Protein AF-A0A3D2RPB0-F1 (afdb_monomer)

Structure (mmCIF, N/CA/C/O backbone):
data_AF-A0A3D2RPB0-F1
#
_entry.id   AF-A0A3D2RPB0-F1
#
loop_
_atom_site.group_PDB
_atom_site.id
_atom_site.type_symbol
_atom_site.label_atom_id
_atom_site.label_alt_id
_atom_site.label_comp_id
_atom_site.label_asym_id
_atom_site.label_entity_id
_atom_site.label_seq_id
_atom_site.pdbx_PDB_ins_code
_atom_site.Cartn_x
_atom_site.Cartn_y
_atom_site.Cartn_z
_atom_site.occupancy
_atom_site.B_iso_or_equiv
_atom_site.auth_seq_id
_atom_site.auth_comp_id
_atom_site.auth_asym_id
_atom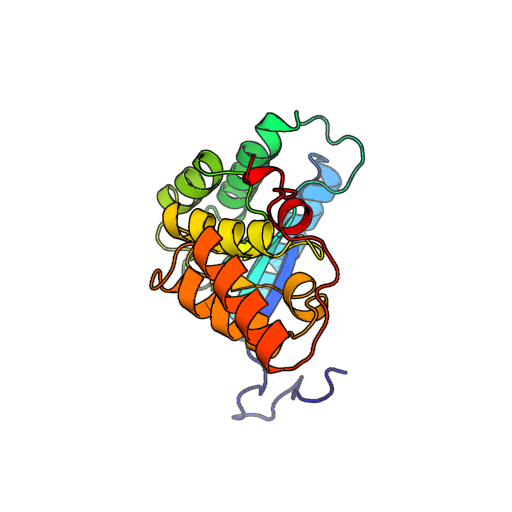_site.auth_atom_id
_atom_site.pdbx_PDB_model_num
ATOM 1 N N . GLU A 1 1 ? 9.122 -26.136 2.148 1.00 39.78 1 GLU A N 1
ATOM 2 C CA . GLU A 1 1 ? 7.985 -26.515 1.285 1.00 39.78 1 GLU A CA 1
ATOM 3 C C . GLU A 1 1 ? 6.768 -25.681 1.646 1.00 39.78 1 GLU A C 1
ATOM 5 O O . GLU A 1 1 ? 6.480 -25.523 2.831 1.00 39.78 1 GLU A O 1
ATOM 10 N N . ALA A 1 2 ? 6.083 -25.107 0.653 1.00 36.59 2 ALA A N 1
ATOM 11 C CA . ALA A 1 2 ? 4.749 -24.562 0.868 1.00 36.59 2 ALA A CA 1
ATOM 12 C C . ALA A 1 2 ? 3.824 -25.741 1.184 1.00 36.59 2 ALA A C 1
ATOM 14 O O . ALA A 1 2 ? 3.755 -26.699 0.423 1.00 36.59 2 ALA A O 1
ATOM 15 N N . ARG A 1 3 ? 3.147 -25.688 2.330 1.00 39.66 3 ARG A N 1
ATOM 16 C CA . ARG A 1 3 ? 2.399 -26.817 2.903 1.00 39.66 3 ARG A CA 1
ATOM 17 C C . ARG A 1 3 ? 1.242 -27.335 2.023 1.00 39.66 3 ARG A C 1
ATOM 19 O O . ARG A 1 3 ? 0.681 -28.368 2.359 1.00 39.66 3 ARG A O 1
ATOM 26 N N . TYR A 1 4 ? 0.889 -26.623 0.944 1.00 46.88 4 TYR A N 1
ATOM 27 C CA . TYR A 1 4 ? -0.291 -26.869 0.102 1.00 46.88 4 TYR A CA 1
ATOM 28 C C . TYR A 1 4 ? -0.088 -26.479 -1.378 1.00 46.88 4 TYR A C 1
ATOM 30 O O . TYR A 1 4 ? -0.971 -25.873 -1.974 1.00 46.88 4 TYR A O 1
ATOM 38 N N . GLY A 1 5 ? 1.070 -26.766 -1.979 1.00 52.31 5 GLY A N 1
ATOM 39 C CA . GLY A 1 5 ? 1.265 -26.498 -3.409 1.00 52.31 5 GLY A CA 1
ATOM 40 C C . GLY A 1 5 ? 2.170 -27.511 -4.093 1.00 52.31 5 GLY A C 1
ATOM 41 O O . GLY A 1 5 ? 3.233 -27.851 -3.571 1.00 52.31 5 GLY A O 1
ATOM 42 N N . THR A 1 6 ? 1.765 -27.969 -5.275 1.00 57.09 6 THR A N 1
ATOM 43 C CA . THR A 1 6 ? 2.608 -28.800 -6.136 1.00 57.09 6 THR A CA 1
ATOM 44 C C . THR A 1 6 ? 3.652 -27.917 -6.832 1.00 57.09 6 THR A C 1
ATOM 46 O O . THR A 1 6 ? 3.352 -27.246 -7.814 1.00 57.09 6 THR A O 1
ATOM 49 N N . LEU A 1 7 ? 4.886 -27.893 -6.307 1.00 54.50 7 LEU A N 1
ATOM 50 C CA . LEU A 1 7 ? 6.006 -27.124 -6.884 1.00 54.50 7 LEU A CA 1
ATOM 51 C C . LEU A 1 7 ? 6.380 -27.593 -8.301 1.00 54.50 7 LEU A C 1
ATOM 53 O O . LEU A 1 7 ? 6.809 -26.783 -9.113 1.00 54.50 7 LEU A O 1
ATOM 57 N N . ASN A 1 8 ? 6.204 -28.887 -8.583 1.00 65.12 8 ASN A N 1
ATOM 58 C CA . ASN A 1 8 ? 6.480 -29.512 -9.875 1.00 65.12 8 ASN A CA 1
ATOM 59 C C . ASN A 1 8 ? 5.260 -30.345 -10.296 1.00 65.12 8 ASN A C 1
ATOM 61 O O . ASN A 1 8 ? 5.175 -31.514 -9.907 1.00 65.12 8 ASN A O 1
ATOM 65 N N . PRO A 1 9 ? 4.279 -29.765 -11.006 1.00 65.38 9 PRO A N 1
ATOM 66 C CA . PRO A 1 9 ? 3.118 -30.522 -11.456 1.00 65.38 9 PRO A CA 1
ATOM 67 C C . PRO A 1 9 ? 3.529 -31.644 -12.420 1.00 65.38 9 PRO A C 1
ATOM 69 O O . PRO A 1 9 ? 4.523 -31.532 -13.143 1.00 65.38 9 PRO A O 1
ATOM 72 N N . ALA A 1 10 ? 2.768 -32.742 -12.433 1.00 75.50 10 ALA A N 1
ATOM 73 C CA . ALA A 1 10 ? 2.947 -33.790 -13.434 1.00 75.50 10 ALA A CA 1
ATOM 74 C C . ALA A 1 10 ? 2.672 -33.248 -14.851 1.00 75.50 10 ALA A C 1
ATOM 76 O O . ALA A 1 10 ? 2.018 -32.221 -15.030 1.00 75.50 10 ALA A O 1
ATOM 77 N N . SER A 1 11 ? 3.144 -33.952 -15.884 1.00 73.56 11 SER A N 1
ATOM 78 C CA . SER A 1 11 ? 2.845 -33.576 -17.271 1.00 73.56 11 SER A CA 1
ATOM 79 C C . SER A 1 11 ? 1.326 -33.514 -17.497 1.00 73.56 11 SER A C 1
ATOM 81 O O . SER A 1 11 ? 0.626 -34.496 -17.259 1.00 73.5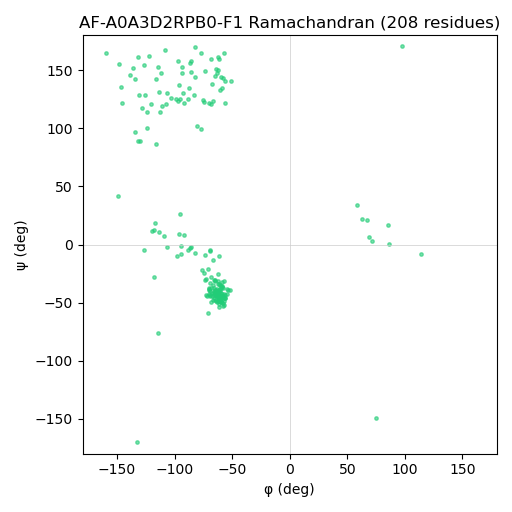6 11 SER A O 1
ATOM 83 N N . GLY A 1 12 ? 0.821 -32.351 -17.922 1.00 75.12 12 GLY A N 1
ATOM 84 C CA . GLY A 1 12 ? -0.611 -32.099 -18.128 1.00 75.12 12 GLY A CA 1
ATOM 85 C C . GLY A 1 12 ? -1.389 -31.638 -16.888 1.00 75.12 12 GLY A C 1
ATOM 86 O O . GLY A 1 12 ? -2.588 -31.401 -16.997 1.00 75.12 12 GLY A O 1
ATOM 87 N N . GLN A 1 13 ? -0.737 -31.489 -15.732 1.00 77.31 13 GLN A N 1
ATOM 88 C CA . GLN A 1 13 ? -1.337 -30.934 -14.518 1.00 77.31 13 GLN A CA 1
ATOM 89 C C . GLN A 1 13 ? -1.012 -29.435 -14.398 1.00 77.31 13 GLN A C 1
ATOM 91 O O . GLN A 1 13 ? 0.124 -29.019 -14.625 1.00 77.31 13 GLN A O 1
ATOM 96 N N . GLU A 1 14 ? -1.994 -28.618 -14.015 1.00 71.25 14 GLU A N 1
ATOM 97 C CA . GLU A 1 14 ? -1.754 -27.216 -13.654 1.00 71.25 14 GLU A CA 1
ATOM 98 C C . GLU A 1 14 ? -1.258 -27.105 -12.200 1.00 71.25 14 GLU A C 1
ATOM 100 O O . GLU A 1 14 ? -1.695 -27.879 -11.343 1.00 71.25 14 GLU A O 1
ATOM 105 N N . PRO A 1 15 ? -0.347 -26.168 -11.883 1.00 72.81 15 PRO A N 1
ATOM 106 C CA . PRO A 1 15 ? 0.104 -25.969 -10.511 1.00 72.81 15 PRO A CA 1
ATOM 107 C C . PRO A 1 15 ? -1.023 -25.406 -9.630 1.00 72.81 15 PRO A C 1
ATOM 109 O O . PRO A 1 15 ? -1.711 -24.464 -10.023 1.00 72.81 15 PRO A O 1
ATOM 112 N N . ASP A 1 16 ? -1.149 -25.919 -8.399 1.00 77.88 16 ASP A N 1
ATOM 113 C CA . ASP A 1 16 ? -2.160 -25.454 -7.425 1.00 77.88 16 ASP A CA 1
ATOM 114 C C . ASP A 1 16 ? -1.976 -23.975 -7.039 1.00 77.88 16 ASP A C 1
ATOM 116 O O . ASP A 1 16 ? -2.917 -23.291 -6.637 1.00 77.88 16 ASP A O 1
ATOM 120 N N . VAL A 1 17 ? -0.742 -23.476 -7.153 1.00 80.69 17 VAL A N 1
ATOM 121 C CA . VAL A 1 17 ? -0.385 -22.071 -6.958 1.00 80.69 17 VAL A CA 1
ATOM 122 C C . VAL A 1 17 ? 0.308 -21.583 -8.220 1.00 80.69 17 VAL A C 1
ATOM 124 O O . VAL A 1 17 ? 1.415 -22.015 -8.530 1.00 80.69 17 VAL A O 1
ATOM 127 N N . ASN A 1 18 ? -0.331 -20.652 -8.925 1.00 85.31 18 ASN A N 1
ATOM 128 C CA . ASN A 1 18 ? 0.175 -20.081 -10.176 1.00 85.31 18 ASN A CA 1
ATOM 129 C C . ASN A 1 18 ? 0.396 -18.559 -10.116 1.00 85.31 18 ASN A C 1
ATOM 131 O O . ASN A 1 18 ? 0.602 -17.933 -11.154 1.00 85.31 18 ASN A O 1
ATOM 135 N N . LEU A 1 19 ? 0.343 -17.975 -8.913 1.00 90.81 19 LEU A N 1
ATOM 136 C CA . LEU A 1 19 ? 0.565 -16.556 -8.649 1.00 90.81 19 LEU A CA 1
ATOM 137 C C . LEU A 1 19 ? 1.602 -16.387 -7.534 1.00 90.81 19 LEU A C 1
ATOM 139 O O . LEU A 1 19 ? 1.368 -16.794 -6.395 1.00 90.81 19 LEU A O 1
ATOM 143 N N . GLY A 1 20 ? 2.731 -15.759 -7.852 1.00 92.00 20 GLY A N 1
ATOM 144 C CA . GLY A 1 20 ? 3.782 -15.437 -6.891 1.00 92.00 20 GLY A CA 1
ATOM 145 C C . GLY A 1 20 ? 3.890 -13.956 -6.553 1.00 92.00 20 GLY A C 1
ATOM 146 O O . GLY A 1 20 ? 3.349 -13.086 -7.235 1.00 92.00 20 GLY A O 1
ATOM 147 N N . LEU A 1 21 ? 4.653 -13.680 -5.501 1.00 95.00 21 LEU A N 1
ATOM 148 C CA . LEU A 1 21 ? 5.094 -12.342 -5.133 1.00 95.00 21 LEU A CA 1
ATOM 149 C C . LEU A 1 21 ? 6.580 -12.201 -5.464 1.00 95.00 21 LEU A C 1
ATOM 151 O O . LEU A 1 21 ? 7.379 -13.029 -5.028 1.00 95.00 21 LEU A O 1
ATOM 155 N N . TYR A 1 22 ? 6.946 -11.131 -6.164 1.00 97.12 22 TYR A N 1
ATOM 156 C CA . TYR A 1 22 ? 8.329 -10.664 -6.232 1.00 97.12 22 TYR A CA 1
ATOM 157 C C . TYR A 1 22 ? 8.414 -9.312 -5.530 1.00 97.12 22 TYR A C 1
ATOM 159 O O . TYR A 1 22 ? 7.595 -8.437 -5.808 1.00 97.12 22 TYR A O 1
ATOM 167 N N . SER A 1 23 ? 9.385 -9.130 -4.638 1.00 97.25 23 SER A N 1
ATOM 168 C CA . SER A 1 23 ? 9.558 -7.878 -3.897 1.00 97.25 23 SER A CA 1
ATOM 169 C C . SER A 1 23 ? 10.885 -7.214 -4.250 1.00 97.25 23 SER A C 1
ATOM 171 O O . SER A 1 23 ? 11.900 -7.890 -4.414 1.00 97.25 23 SER A O 1
ATOM 173 N N . VAL A 1 24 ? 10.881 -5.887 -4.337 1.00 97.81 24 VAL A N 1
ATOM 174 C CA . VAL A 1 24 ? 12.071 -5.063 -4.567 1.00 97.81 24 VAL A CA 1
ATOM 175 C C . VAL A 1 24 ? 12.035 -3.821 -3.680 1.00 97.81 24 VAL A C 1
ATOM 177 O O . VAL A 1 24 ? 10.972 -3.261 -3.405 1.00 97.81 24 VAL A O 1
ATOM 180 N N . THR A 1 25 ? 13.211 -3.389 -3.242 1.00 97.69 25 THR A N 1
ATOM 181 C CA . THR A 1 25 ? 13.419 -2.122 -2.543 1.00 97.69 25 THR A CA 1
ATOM 182 C C . THR A 1 25 ? 14.488 -1.357 -3.299 1.00 97.69 25 THR A C 1
ATOM 184 O O . THR A 1 25 ? 15.545 -1.921 -3.565 1.00 97.69 25 THR A O 1
ATOM 187 N N . PHE A 1 26 ? 14.209 -0.099 -3.630 1.00 97.69 26 PHE A N 1
ATOM 188 C CA . PHE A 1 26 ? 15.198 0.808 -4.204 1.00 97.69 26 PHE A CA 1
ATOM 189 C C . PHE A 1 26 ? 15.748 1.693 -3.095 1.00 97.69 26 PHE A C 1
ATOM 191 O O . PHE A 1 26 ? 14.967 2.331 -2.389 1.00 97.69 26 PHE A O 1
ATOM 198 N N . ASN A 1 27 ? 17.067 1.712 -2.932 1.00 97.75 27 ASN A N 1
ATOM 199 C CA . ASN A 1 27 ? 17.741 2.475 -1.879 1.00 97.75 27 ASN A CA 1
ATOM 200 C C . ASN A 1 27 ? 18.598 3.621 -2.431 1.00 97.75 27 ASN A C 1
ATOM 202 O O . ASN A 1 27 ? 19.342 4.224 -1.661 1.00 97.75 27 ASN A O 1
ATOM 206 N N . ASN A 1 28 ? 18.475 3.933 -3.729 1.00 97.56 28 ASN A N 1
ATOM 207 C CA . ASN A 1 28 ? 19.302 4.924 -4.423 1.00 97.56 28 ASN A CA 1
ATOM 208 C C . ASN A 1 28 ? 20.799 4.571 -4.335 1.00 97.56 28 ASN A C 1
ATOM 210 O O . ASN A 1 28 ? 21.674 5.431 -4.250 1.00 97.56 28 ASN A O 1
ATOM 214 N N . ASP A 1 29 ? 21.070 3.267 -4.348 1.00 97.50 29 ASP A N 1
ATOM 215 C CA . ASP A 1 29 ? 22.398 2.672 -4.379 1.00 97.50 29 ASP A CA 1
ATOM 216 C C . ASP A 1 29 ? 22.545 1.991 -5.736 1.00 97.50 29 ASP A C 1
ATOM 218 O O . ASP A 1 29 ? 21.821 1.044 -6.043 1.00 97.50 29 ASP A O 1
ATOM 222 N N . LEU A 1 30 ? 23.452 2.505 -6.569 1.00 96.56 30 LEU A N 1
ATOM 223 C CA . LEU A 1 30 ? 23.569 2.074 -7.960 1.00 96.56 30 LEU A CA 1
ATOM 224 C C . LEU A 1 30 ? 23.785 0.562 -8.082 1.00 96.56 30 LEU A C 1
ATOM 226 O O . LEU A 1 30 ? 23.129 -0.081 -8.902 1.00 96.56 30 LEU A O 1
ATOM 230 N N . ASP A 1 31 ? 24.687 -0.002 -7.283 1.00 97.75 31 ASP A N 1
ATOM 231 C CA . ASP A 1 31 ? 25.079 -1.403 -7.406 1.00 97.75 31 ASP A CA 1
ATOM 232 C C . ASP A 1 31 ? 23.962 -2.329 -6.904 1.00 97.75 31 ASP A C 1
ATOM 234 O O . ASP A 1 31 ? 23.621 -3.319 -7.564 1.00 97.75 31 ASP A O 1
ATOM 238 N N . ALA A 1 32 ? 23.342 -1.997 -5.768 1.00 96.88 32 ALA A N 1
ATOM 239 C CA . ALA A 1 32 ? 22.252 -2.777 -5.190 1.00 96.88 32 ALA A CA 1
ATOM 240 C C . ALA A 1 32 ? 20.959 -2.688 -6.018 1.00 96.88 32 ALA A C 1
ATOM 242 O O . ALA A 1 32 ? 20.292 -3.706 -6.256 1.00 96.88 32 ALA A O 1
ATOM 243 N N . ASP A 1 33 ? 20.612 -1.493 -6.495 1.00 97.56 33 ASP A N 1
ATOM 244 C CA . ASP A 1 33 ? 19.415 -1.264 -7.301 1.00 97.56 33 ASP A CA 1
ATOM 245 C C . ASP A 1 33 ? 19.579 -1.915 -8.686 1.00 97.56 33 ASP A C 1
ATOM 247 O O . ASP A 1 33 ? 18.666 -2.593 -9.172 1.00 97.56 33 ASP A O 1
ATOM 251 N N . TRP A 1 34 ? 20.771 -1.827 -9.293 1.00 97.38 34 TRP A N 1
ATOM 252 C CA . TRP A 1 34 ? 21.080 -2.533 -10.539 1.00 97.38 34 TRP A CA 1
ATOM 253 C C . TRP A 1 34 ? 21.005 -4.053 -10.374 1.00 97.38 34 TRP A C 1
ATOM 255 O O . TRP A 1 34 ? 20.394 -4.738 -11.203 1.00 97.38 34 TRP A O 1
ATOM 265 N N . LEU A 1 35 ? 21.567 -4.596 -9.289 1.00 97.56 35 LEU A N 1
ATOM 266 C CA . LEU A 1 35 ? 21.478 -6.024 -8.990 1.00 97.56 35 LEU A CA 1
ATOM 267 C C . LEU A 1 35 ? 20.016 -6.467 -8.845 1.00 97.56 35 LEU A C 1
ATOM 269 O O . LEU A 1 35 ? 19.632 -7.510 -9.381 1.00 97.56 35 LEU A O 1
ATOM 273 N N . SER A 1 36 ? 19.185 -5.667 -8.178 1.00 96.56 36 SER A N 1
ATOM 274 C CA . SER A 1 36 ? 17.754 -5.939 -8.018 1.00 96.56 36 SER A CA 1
ATOM 275 C C . SER A 1 36 ? 17.025 -5.997 -9.363 1.00 96.56 36 SER A C 1
ATOM 277 O O . SER A 1 36 ? 16.261 -6.936 -9.611 1.00 96.56 36 SER A O 1
ATOM 279 N N . LEU A 1 37 ? 17.316 -5.060 -10.273 1.00 96.56 37 LEU A N 1
ATOM 280 C CA . LEU A 1 37 ? 16.775 -5.054 -11.636 1.00 96.56 37 LEU A CA 1
ATOM 281 C C . LEU A 1 37 ? 17.246 -6.267 -12.452 1.00 96.56 37 LEU A C 1
ATOM 283 O O . LEU A 1 37 ? 16.448 -6.886 -13.163 1.00 96.56 37 LEU A O 1
ATOM 287 N N . ALA A 1 38 ? 18.521 -6.648 -12.329 1.00 96.94 38 ALA A N 1
ATOM 288 C CA . ALA A 1 38 ? 19.065 -7.828 -12.995 1.00 96.94 38 ALA A CA 1
ATOM 289 C C . ALA A 1 38 ? 18.368 -9.115 -12.518 1.00 96.94 38 ALA A C 1
ATOM 291 O O . ALA A 1 38 ? 17.971 -9.943 -13.341 1.00 96.94 38 ALA A O 1
ATOM 292 N N . ARG A 1 39 ? 18.141 -9.258 -11.205 1.00 97.38 39 ARG A N 1
ATOM 293 C CA . ARG A 1 39 ? 17.404 -10.397 -10.630 1.00 97.38 39 ARG A CA 1
ATOM 294 C C . ARG A 1 39 ? 15.939 -10.411 -11.049 1.00 97.38 39 ARG A C 1
ATOM 296 O O . ARG A 1 39 ? 15.433 -11.467 -11.426 1.00 97.38 39 ARG A O 1
ATOM 303 N N . PHE A 1 40 ? 15.290 -9.249 -11.087 1.00 96.69 40 PHE A N 1
ATOM 304 C CA . PHE A 1 40 ? 13.911 -9.139 -11.553 1.00 96.69 40 PHE A CA 1
ATOM 305 C C . PHE A 1 40 ? 13.773 -9.526 -13.032 1.00 96.69 40 PHE A C 1
ATOM 307 O O . PHE A 1 40 ? 12.818 -10.205 -13.414 1.00 96.69 40 PHE A O 1
ATOM 314 N N . LYS A 1 41 ? 14.749 -9.160 -13.876 1.00 95.50 41 LYS A N 1
ATOM 315 C CA . LYS A 1 41 ? 14.806 -9.607 -15.274 1.00 95.50 41 LYS A CA 1
ATOM 316 C C . LYS A 1 41 ? 14.893 -11.130 -15.376 1.00 95.50 41 LYS A C 1
ATOM 318 O O . LYS A 1 41 ? 14.123 -11.701 -16.144 1.00 95.50 41 LYS A O 1
ATOM 323 N N . THR A 1 42 ? 15.793 -11.772 -14.628 1.00 95.56 42 THR A N 1
ATOM 324 C CA . THR A 1 42 ? 15.916 -13.240 -14.614 1.00 95.56 42 THR A CA 1
ATOM 325 C C . THR A 1 42 ? 14.602 -13.896 -14.200 1.00 95.56 42 THR A C 1
ATOM 327 O O . THR A 1 42 ? 14.075 -14.718 -14.946 1.00 95.56 42 THR A O 1
ATOM 330 N N . PHE A 1 43 ? 14.012 -13.446 -13.089 1.00 95.00 43 PHE A N 1
ATOM 331 C CA . PHE A 1 43 ? 12.731 -13.954 -12.601 1.00 95.00 43 PHE A CA 1
ATOM 332 C C . PHE A 1 43 ? 11.616 -13.841 -13.649 1.00 95.00 43 PHE A C 1
ATOM 334 O O . PHE A 1 43 ? 10.900 -14.803 -13.895 1.00 95.00 43 PHE A O 1
ATOM 341 N N . ARG A 1 44 ? 11.480 -12.690 -14.316 1.00 94.06 44 ARG A N 1
ATOM 342 C CA . ARG A 1 44 ? 10.456 -12.480 -15.356 1.00 94.06 44 ARG A CA 1
ATOM 343 C C . ARG A 1 44 ? 10.580 -13.439 -16.531 1.00 94.06 44 ARG A C 1
ATOM 345 O O . ARG A 1 44 ? 9.563 -13.856 -17.079 1.00 94.06 44 ARG A O 1
ATOM 352 N N . VAL A 1 45 ? 11.809 -13.748 -16.944 1.00 91.88 45 VAL A N 1
ATOM 353 C CA . VAL A 1 45 ? 12.059 -14.696 -18.037 1.00 91.88 45 VAL A CA 1
ATOM 354 C C . VAL A 1 45 ? 11.633 -16.100 -17.614 1.00 91.88 45 VAL A C 1
ATOM 356 O O . VAL A 1 45 ? 10.886 -16.741 -18.348 1.00 91.88 45 VAL A O 1
ATOM 359 N N . GLU A 1 46 ? 12.032 -16.540 -16.420 1.00 90.69 46 GLU A N 1
ATOM 360 C CA . GLU A 1 46 ? 11.656 -17.849 -15.869 1.00 90.69 46 GLU A CA 1
ATOM 361 C C . GLU A 1 46 ? 10.140 -17.968 -15.654 1.00 90.69 46 GLU A C 1
ATOM 363 O O . GLU A 1 46 ? 9.528 -18.965 -16.042 1.00 90.69 46 GLU A O 1
ATOM 368 N N . ALA A 1 47 ? 9.516 -16.923 -15.105 1.00 89.81 47 ALA A N 1
ATOM 369 C CA . ALA A 1 47 ? 8.076 -16.850 -14.895 1.00 89.81 47 ALA A CA 1
ATOM 370 C C . ALA A 1 47 ? 7.317 -16.943 -16.227 1.00 89.81 47 ALA A C 1
ATOM 372 O O . ALA A 1 47 ? 6.396 -17.748 -16.358 1.00 89.81 47 ALA A O 1
ATOM 373 N N . GLY A 1 48 ? 7.756 -16.198 -17.247 1.00 87.00 48 GLY A N 1
ATOM 374 C CA . GLY A 1 48 ? 7.168 -16.248 -18.586 1.00 87.00 48 GLY A CA 1
ATOM 375 C C . GLY A 1 48 ? 7.314 -17.614 -19.262 1.00 87.00 48 GLY A C 1
ATOM 376 O O . GLY A 1 48 ? 6.352 -18.110 -19.841 1.00 87.00 48 GLY A O 1
ATOM 377 N N . GLN A 1 49 ? 8.484 -18.250 -19.154 1.00 86.56 49 GLN A N 1
ATOM 378 C CA . GLN A 1 49 ? 8.727 -19.598 -19.691 1.00 86.56 49 GLN A CA 1
ATOM 379 C C . GLN A 1 49 ? 7.888 -20.673 -18.992 1.00 86.56 49 GLN A C 1
ATOM 381 O O . GLN A 1 49 ? 7.521 -21.665 -19.616 1.00 86.56 49 GLN A O 1
ATOM 386 N N . SER A 1 50 ? 7.575 -20.460 -17.714 1.00 84.25 50 SER A N 1
ATOM 387 C CA . SER A 1 50 ? 6.827 -21.407 -16.882 1.00 84.25 50 SER A CA 1
ATOM 388 C C . SER A 1 50 ? 5.319 -21.132 -16.847 1.00 84.25 50 SER A C 1
ATOM 390 O O . SER A 1 50 ? 4.590 -21.848 -16.166 1.00 84.25 50 SER A O 1
ATOM 392 N N . GLY A 1 51 ? 4.837 -20.078 -17.519 1.00 84.31 51 GLY A N 1
ATOM 393 C CA . GLY A 1 51 ? 3.441 -19.633 -17.417 1.00 84.31 51 GLY A CA 1
ATOM 394 C C . GLY A 1 51 ? 3.040 -19.169 -16.008 1.00 84.31 51 GLY A C 1
ATOM 395 O O . GLY A 1 51 ? 1.860 -19.180 -15.664 1.00 84.31 51 GLY A O 1
ATOM 396 N N . PHE A 1 52 ? 4.011 -18.785 -15.177 1.00 87.88 52 PHE A N 1
ATOM 397 C CA . PHE A 1 52 ? 3.800 -18.401 -13.785 1.00 87.88 52 PHE A CA 1
ATOM 398 C C . PHE A 1 52 ? 3.489 -16.905 -13.682 1.00 87.88 52 PHE A C 1
ATOM 400 O O . PHE A 1 52 ? 4.253 -16.059 -14.153 1.00 87.88 52 PHE A O 1
ATOM 407 N N . ARG A 1 53 ? 2.363 -16.562 -13.054 1.00 92.56 53 ARG A N 1
ATOM 408 C CA . ARG A 1 53 ? 1.931 -15.171 -12.878 1.00 92.56 53 ARG A CA 1
ATOM 409 C C . ARG A 1 53 ? 2.561 -14.593 -11.624 1.00 92.56 53 ARG A C 1
ATOM 411 O O . ARG A 1 53 ? 2.908 -15.312 -10.686 1.00 92.56 53 ARG A O 1
ATOM 418 N N . TYR A 1 54 ? 2.679 -13.274 -11.569 1.00 95.56 54 TYR A N 1
ATOM 419 C CA . TYR A 1 54 ? 3.222 -12.614 -10.391 1.00 95.56 54 TYR A CA 1
ATOM 420 C C . TYR A 1 54 ? 2.609 -11.241 -10.163 1.00 95.56 54 TYR A C 1
ATOM 422 O O . TYR A 1 54 ? 2.160 -10.581 -11.096 1.00 95.56 54 TYR A O 1
ATOM 430 N N . PHE A 1 55 ? 2.638 -10.789 -8.917 1.00 97.56 55 PHE A N 1
ATOM 431 C CA . PHE A 1 55 ? 2.466 -9.385 -8.567 1.00 97.56 55 PHE A CA 1
ATOM 432 C C . PHE A 1 55 ? 3.766 -8.848 -7.971 1.00 97.56 55 PHE A C 1
ATOM 434 O O . PHE A 1 55 ? 4.583 -9.601 -7.434 1.00 97.56 55 PHE A O 1
ATOM 441 N N . LEU A 1 56 ? 3.978 -7.543 -8.119 1.00 97.88 56 LEU A N 1
ATOM 442 C CA . LEU A 1 56 ? 5.239 -6.898 -7.772 1.00 97.88 56 LEU A CA 1
ATOM 443 C C . LEU A 1 56 ? 5.048 -5.995 -6.559 1.00 97.88 56 LEU A C 1
ATOM 445 O O . LEU A 1 56 ? 4.267 -5.045 -6.605 1.00 97.88 56 LEU A O 1
ATOM 449 N N . GLU A 1 57 ? 5.763 -6.287 -5.480 1.00 98.31 57 GLU A N 1
ATOM 450 C CA . GLU A 1 57 ? 5.817 -5.429 -4.302 1.00 98.31 57 GLU A CA 1
ATOM 451 C C . GLU A 1 57 ? 7.029 -4.509 -4.373 1.00 98.31 57 GLU A C 1
ATOM 453 O O . GLU A 1 57 ? 8.159 -4.969 -4.520 1.00 98.31 57 GLU A O 1
ATOM 458 N N . VAL A 1 58 ? 6.787 -3.206 -4.259 1.00 98.12 58 VAL A N 1
ATOM 459 C CA . VAL A 1 58 ? 7.846 -2.195 -4.270 1.00 98.12 58 VAL A CA 1
ATOM 460 C C . VAL A 1 58 ? 7.789 -1.424 -2.965 1.00 98.12 58 VAL A C 1
ATOM 462 O O . VAL A 1 58 ? 6.762 -0.832 -2.621 1.00 98.12 58 VAL A O 1
ATOM 465 N N . PHE A 1 59 ? 8.890 -1.463 -2.224 1.00 97.50 59 PHE A N 1
ATOM 466 C CA . PHE A 1 59 ? 9.024 -0.763 -0.956 1.00 97.50 59 PHE A CA 1
ATOM 467 C C . PHE A 1 59 ? 9.666 0.609 -1.138 1.00 97.50 59 PHE A C 1
ATOM 469 O O . PHE A 1 59 ? 10.492 0.814 -2.027 1.00 97.50 59 PHE A O 1
ATOM 476 N N . ASN A 1 60 ? 9.327 1.518 -0.224 1.00 97.00 60 ASN A N 1
ATOM 477 C CA . ASN A 1 60 ? 10.138 2.704 0.035 1.00 97.00 60 ASN A CA 1
ATOM 478 C C . ASN A 1 60 ? 11.539 2.284 0.524 1.00 97.00 60 ASN A C 1
ATOM 480 O O . ASN A 1 60 ? 11.677 1.166 1.041 1.00 97.00 60 ASN A O 1
ATOM 484 N N . PRO A 1 61 ? 12.548 3.171 0.425 1.00 97.44 61 PRO A N 1
ATOM 485 C CA . PRO A 1 61 ? 13.879 2.897 0.949 1.00 97.44 61 PRO A CA 1
ATOM 486 C C . PRO A 1 61 ? 13.835 2.431 2.407 1.00 97.44 61 PRO A C 1
ATOM 488 O O . PRO A 1 61 ? 13.030 2.913 3.207 1.00 97.44 61 PRO A O 1
ATOM 491 N N . ASN A 1 62 ? 14.686 1.464 2.745 1.00 94.94 62 ASN A N 1
ATOM 492 C CA . ASN A 1 62 ? 14.733 0.840 4.072 1.00 94.94 62 ASN A CA 1
ATOM 493 C C . ASN A 1 62 ? 16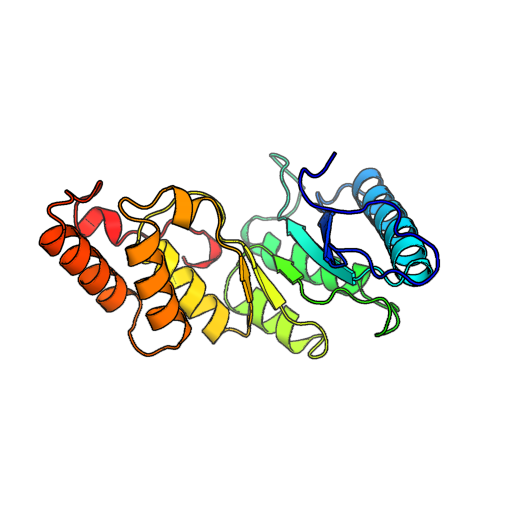.067 1.054 4.803 1.00 94.94 62 ASN A C 1
ATOM 495 O O . ASN A 1 62 ? 16.331 0.406 5.817 1.00 94.94 62 ASN A O 1
ATOM 499 N N . VAL A 1 63 ? 16.889 1.962 4.285 1.00 95.88 63 VAL A N 1
ATOM 500 C CA . VAL A 1 63 ? 18.119 2.453 4.910 1.00 95.88 63 VAL A CA 1
ATOM 501 C C . VAL A 1 63 ? 17.853 3.773 5.634 1.00 95.88 63 VAL A C 1
ATOM 503 O O . VAL A 1 63 ? 16.886 4.467 5.330 1.00 95.88 63 VAL A O 1
ATOM 506 N N . SER A 1 64 ? 18.700 4.119 6.607 1.00 90.38 64 SER A N 1
ATOM 507 C CA . SER A 1 64 ? 18.541 5.345 7.404 1.00 90.38 64 SER A CA 1
ATOM 508 C C . SER A 1 64 ? 18.682 6.625 6.582 1.00 90.38 64 SER A C 1
ATOM 510 O O . SER A 1 64 ? 18.059 7.626 6.908 1.00 90.38 64 SER A O 1
ATOM 512 N N . ASP A 1 65 ? 19.512 6.584 5.542 1.00 94.06 65 ASP A N 1
ATOM 513 C CA . ASP A 1 65 ? 19.702 7.669 4.590 1.00 94.06 65 ASP A CA 1
ATOM 514 C C . ASP A 1 65 ? 19.974 7.058 3.210 1.00 94.06 65 ASP A C 1
ATOM 516 O O . ASP A 1 65 ? 20.896 6.258 3.052 1.00 94.06 65 ASP A O 1
ATOM 520 N N . CYS A 1 66 ? 19.133 7.398 2.236 1.00 95.88 66 CYS A N 1
ATOM 521 C CA . CYS A 1 66 ? 19.284 7.019 0.828 1.00 95.88 66 CYS A CA 1
ATOM 522 C C . CYS A 1 66 ? 19.653 8.227 -0.052 1.00 95.88 66 CYS A C 1
ATOM 524 O O . CYS A 1 66 ? 19.629 8.147 -1.278 1.00 95.88 66 CYS A O 1
ATOM 526 N N . GLY A 1 67 ? 19.936 9.387 0.545 1.00 96.81 67 GLY A N 1
ATOM 527 C CA . GLY A 1 67 ? 20.202 10.630 -0.176 1.00 96.81 67 GLY A CA 1
ATOM 528 C C . GLY A 1 67 ? 18.985 11.222 -0.896 1.00 96.81 67 GLY A C 1
ATOM 529 O O . GLY A 1 67 ? 19.136 12.199 -1.628 1.00 96.81 67 GLY A O 1
ATOM 530 N N . VAL A 1 68 ? 17.785 10.659 -0.704 1.00 97.00 68 VAL A N 1
ATOM 531 C CA . VAL A 1 68 ? 16.522 11.175 -1.249 1.00 97.00 68 VAL A CA 1
ATOM 532 C C . VAL A 1 68 ? 15.748 11.883 -0.132 1.00 97.00 68 VAL A C 1
ATOM 534 O O . VAL A 1 68 ? 15.491 11.263 0.903 1.00 97.00 68 VAL A O 1
ATOM 537 N N . PRO A 1 69 ? 15.341 13.155 -0.311 1.00 95.81 69 PRO A N 1
ATOM 538 C CA . PR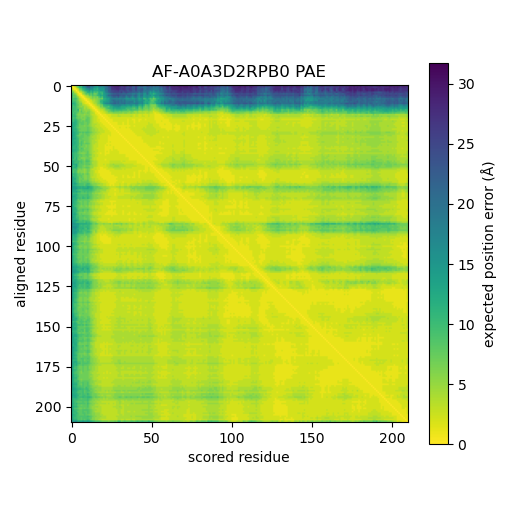O A 1 69 ? 14.504 13.854 0.661 1.00 95.81 69 PRO A CA 1
ATOM 539 C C . PRO A 1 69 ? 13.201 13.099 0.955 1.00 95.81 69 PRO A C 1
ATOM 541 O O . PRO A 1 69 ? 12.560 12.591 0.036 1.00 95.81 69 PRO A O 1
ATOM 544 N N . GLU A 1 70 ? 12.760 13.071 2.217 1.00 92.06 70 GLU A N 1
ATOM 545 C CA . GLU A 1 70 ? 11.560 12.321 2.634 1.00 92.06 70 GLU A CA 1
ATOM 546 C C . GLU A 1 70 ? 10.306 12.690 1.823 1.00 92.06 70 GLU A C 1
ATOM 548 O O . GLU A 1 70 ? 9.519 11.821 1.443 1.00 92.06 70 GLU A O 1
ATOM 553 N N . ASN A 1 71 ? 10.145 13.973 1.489 1.00 93.12 71 ASN A N 1
ATOM 554 C CA . ASN A 1 71 ? 9.029 14.477 0.687 1.00 93.12 71 ASN A CA 1
ATOM 555 C C . ASN A 1 71 ? 9.119 14.125 -0.811 1.00 93.12 71 ASN A C 1
ATOM 557 O O . ASN A 1 71 ? 8.151 14.346 -1.531 1.00 93.12 71 ASN A O 1
ATOM 561 N N . GLN A 1 72 ? 10.244 13.577 -1.278 1.00 96.19 72 GLN A N 1
ATOM 562 C CA . GLN A 1 72 ? 10.465 13.135 -2.662 1.00 96.19 72 GLN A CA 1
ATOM 563 C C . GLN A 1 72 ? 10.467 11.606 -2.806 1.00 96.19 72 GLN A C 1
ATOM 565 O O . GLN A 1 72 ? 10.550 11.091 -3.919 1.00 96.19 72 GLN A O 1
ATOM 570 N N . ILE A 1 73 ? 10.319 10.850 -1.710 1.00 96.81 73 ILE A N 1
ATOM 571 C CA . ILE A 1 73 ? 10.305 9.377 -1.744 1.00 96.81 73 ILE A CA 1
ATOM 572 C C . ILE A 1 73 ? 9.196 8.842 -2.659 1.00 96.81 73 ILE A C 1
ATOM 574 O O . ILE A 1 73 ? 9.406 7.869 -3.380 1.00 96.81 73 ILE A O 1
ATOM 578 N N . GLY A 1 74 ? 8.027 9.491 -2.671 1.00 96.62 74 GLY A N 1
ATOM 579 C CA . GLY A 1 74 ? 6.938 9.140 -3.583 1.00 96.62 74 GLY A CA 1
ATOM 580 C C . GLY A 1 74 ? 7.365 9.209 -5.049 1.00 96.62 74 GLY A C 1
ATOM 581 O O . GLY A 1 74 ? 7.216 8.223 -5.768 1.00 96.62 74 GLY A O 1
ATOM 582 N N . GLU A 1 75 ? 7.945 10.337 -5.459 1.00 97.25 75 GLU A N 1
ATOM 583 C CA . GLU A 1 75 ? 8.440 10.585 -6.821 1.00 97.25 75 GLU A CA 1
ATOM 584 C C . GLU A 1 75 ? 9.567 9.616 -7.199 1.00 97.25 75 GLU A C 1
ATOM 586 O O . GLU A 1 75 ? 9.528 8.991 -8.259 1.00 97.25 75 GLU A O 1
ATOM 591 N N . PHE A 1 76 ? 10.524 9.413 -6.293 1.00 97.88 76 PHE A N 1
ATOM 592 C CA . PHE A 1 76 ? 11.622 8.469 -6.478 1.00 97.88 76 PHE A CA 1
ATOM 593 C C . PHE A 1 76 ? 11.123 7.039 -6.731 1.00 97.88 76 PHE A C 1
ATOM 595 O O . PHE A 1 76 ? 11.599 6.355 -7.640 1.00 97.88 76 PHE A O 1
ATOM 602 N N . ILE A 1 77 ? 10.144 6.566 -5.954 1.00 97.62 77 ILE A N 1
ATOM 603 C CA . ILE A 1 77 ? 9.615 5.208 -6.109 1.00 97.62 77 ILE A CA 1
ATOM 604 C C . ILE A 1 77 ? 8.827 5.053 -7.410 1.00 97.62 77 ILE A C 1
ATOM 606 O O . ILE A 1 77 ? 9.034 4.063 -8.115 1.00 97.62 77 ILE A O 1
ATOM 610 N N . ILE A 1 78 ? 7.963 6.005 -7.774 1.00 96.88 78 ILE A N 1
ATOM 611 C CA . ILE A 1 78 ? 7.188 5.890 -9.022 1.00 96.88 78 ILE A CA 1
ATOM 612 C C . ILE A 1 78 ? 8.087 5.957 -10.262 1.00 96.88 78 ILE A C 1
ATOM 614 O O . ILE A 1 78 ? 7.842 5.233 -11.224 1.00 96.88 78 ILE A O 1
ATOM 618 N N . ASP A 1 79 ? 9.163 6.743 -10.220 1.00 96.88 79 ASP A N 1
ATOM 619 C CA . ASP A 1 79 ? 10.152 6.843 -11.295 1.00 96.88 79 ASP A CA 1
ATOM 620 C C . ASP A 1 79 ? 10.940 5.528 -11.457 1.00 96.88 79 ASP A C 1
ATOM 622 O O . ASP A 1 79 ? 11.098 5.008 -12.566 1.00 96.88 79 ASP A O 1
ATOM 626 N N . ASN A 1 80 ? 11.337 4.895 -10.347 1.00 97.62 80 ASN A N 1
ATOM 627 C CA . ASN A 1 80 ? 11.936 3.559 -10.387 1.00 97.62 80 ASN A CA 1
ATOM 628 C C . ASN A 1 80 ? 10.973 2.488 -10.909 1.00 97.62 80 ASN A C 1
ATOM 630 O O . ASN A 1 80 ? 11.384 1.640 -11.700 1.00 97.62 80 ASN A O 1
ATOM 634 N N . ILE A 1 81 ? 9.692 2.532 -10.533 1.00 97.38 81 ILE A N 1
ATOM 635 C CA . ILE A 1 81 ? 8.670 1.622 -11.072 1.00 97.38 81 ILE A CA 1
ATOM 636 C C . ILE A 1 81 ? 8.508 1.826 -12.578 1.00 97.38 81 ILE A C 1
ATOM 638 O O . ILE A 1 81 ? 8.537 0.848 -13.329 1.00 97.38 81 ILE A O 1
ATOM 642 N N . ALA A 1 82 ? 8.376 3.077 -13.026 1.00 95.38 82 ALA A N 1
ATOM 643 C CA . ALA A 1 82 ? 8.233 3.418 -14.435 1.00 95.38 82 ALA A CA 1
ATOM 644 C C . ALA A 1 82 ? 9.417 2.887 -15.254 1.00 95.38 82 ALA A C 1
ATOM 646 O O . ALA A 1 82 ? 9.213 2.177 -16.238 1.00 95.38 82 ALA A O 1
ATOM 647 N N . ARG A 1 83 ? 10.656 3.134 -14.806 1.00 94.88 83 ARG A N 1
ATOM 648 C CA . ARG A 1 83 ? 11.871 2.615 -15.456 1.00 94.88 83 ARG A CA 1
ATOM 649 C C . ARG A 1 83 ? 11.969 1.095 -15.418 1.00 94.88 83 ARG A C 1
ATOM 651 O O . ARG A 1 83 ? 12.300 0.484 -16.430 1.00 94.88 83 ARG A O 1
ATOM 658 N N . MET A 1 84 ? 11.670 0.479 -14.277 1.00 95.38 84 MET A N 1
ATOM 659 C CA . MET A 1 84 ? 11.721 -0.973 -14.109 1.00 95.38 84 MET A CA 1
ATOM 660 C C . MET A 1 84 ? 10.730 -1.689 -15.035 1.00 95.38 84 MET A C 1
ATOM 662 O O . MET A 1 84 ? 11.024 -2.789 -15.502 1.00 95.38 84 MET A O 1
ATOM 666 N N . LEU A 1 85 ? 9.568 -1.081 -15.300 1.00 94.56 85 LEU A N 1
ATOM 667 C CA . LEU A 1 85 ? 8.534 -1.643 -16.171 1.00 94.56 85 LEU A CA 1
ATOM 668 C C . LEU A 1 85 ? 8.608 -1.165 -17.630 1.00 94.56 85 LEU A C 1
ATOM 670 O O . LEU A 1 85 ? 7.915 -1.717 -18.496 1.00 94.56 85 LEU A O 1
ATOM 674 N N . ALA A 1 86 ? 9.459 -0.183 -17.927 1.00 91.75 86 ALA A N 1
ATOM 675 C CA . ALA A 1 86 ? 9.659 0.324 -19.275 1.00 91.75 86 ALA A CA 1
ATOM 676 C C . ALA A 1 86 ? 10.168 -0.785 -20.211 1.00 91.75 86 ALA A C 1
ATOM 678 O O . ALA A 1 86 ? 11.069 -1.557 -19.886 1.00 91.75 86 ALA A O 1
ATOM 679 N N . GLY A 1 87 ? 9.561 -0.889 -21.395 1.00 86.75 87 GLY A N 1
ATOM 680 C CA . GLY A 1 87 ? 9.940 -1.890 -22.398 1.00 86.75 87 GLY A CA 1
ATOM 681 C C . GLY A 1 87 ? 9.552 -3.334 -22.055 1.00 86.75 87 GLY A C 1
ATOM 682 O O . GLY A 1 87 ? 9.856 -4.238 -22.832 1.00 86.75 87 GLY A O 1
ATOM 683 N N . ILE A 1 88 ? 8.857 -3.580 -20.938 1.00 91.69 88 ILE A N 1
ATOM 684 C CA . ILE A 1 88 ? 8.295 -4.898 -20.638 1.00 91.69 88 ILE A CA 1
ATOM 685 C C . ILE A 1 88 ? 7.058 -5.153 -21.522 1.00 91.69 88 ILE A C 1
ATOM 687 O O . ILE A 1 88 ? 6.082 -4.397 -21.416 1.00 91.69 88 ILE A O 1
ATOM 691 N N . PRO A 1 89 ? 7.032 -6.238 -22.330 1.00 88.50 89 PRO A N 1
ATOM 692 C CA . PRO A 1 89 ? 5.834 -6.645 -23.063 1.00 88.50 89 PRO A CA 1
ATOM 693 C C . PRO A 1 89 ? 4.670 -6.907 -22.108 1.00 88.50 89 PRO A C 1
ATOM 695 O O . PRO A 1 89 ? 4.877 -7.475 -21.039 1.00 88.50 89 PRO A O 1
ATOM 698 N N . ARG A 1 90 ? 3.439 -6.562 -22.507 1.00 86.25 90 ARG A N 1
ATOM 699 C CA . ARG A 1 90 ? 2.245 -6.710 -21.649 1.00 86.25 90 ARG A CA 1
ATOM 700 C C . ARG A 1 90 ? 2.087 -8.111 -21.049 1.00 86.25 90 ARG A C 1
ATOM 702 O O . ARG A 1 90 ? 1.763 -8.219 -19.878 1.00 86.25 90 ARG A O 1
ATOM 709 N N . ALA A 1 91 ? 2.387 -9.156 -21.820 1.00 86.25 91 ALA A N 1
ATOM 710 C CA . ALA A 1 91 ? 2.306 -10.550 -21.373 1.00 86.25 91 ALA A CA 1
ATOM 711 C C . ALA A 1 91 ? 3.318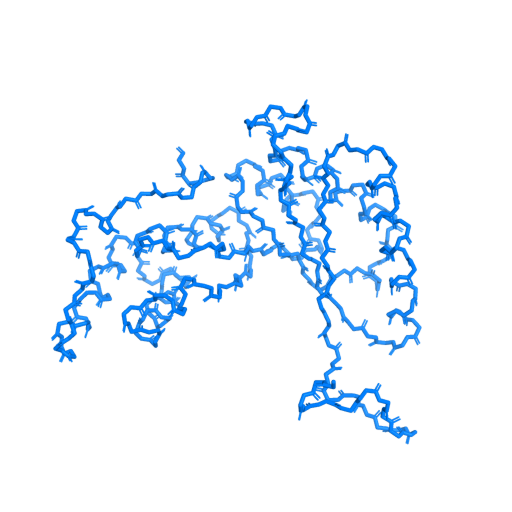 -10.927 -20.270 1.00 86.25 91 ALA A C 1
ATOM 713 O O . ALA A 1 91 ? 3.193 -11.981 -19.662 1.00 86.25 91 ALA A O 1
ATOM 714 N N . SER A 1 92 ? 4.329 -10.091 -20.020 1.00 89.06 92 SER A N 1
ATOM 715 C CA . SER A 1 92 ? 5.371 -10.310 -19.008 1.00 89.06 92 SER A CA 1
ATOM 716 C C . SER A 1 92 ? 5.356 -9.239 -17.914 1.00 89.06 92 SER A C 1
ATOM 718 O O . SER A 1 92 ? 6.384 -9.017 -17.267 1.00 89.06 92 SER A O 1
ATOM 720 N N . ARG A 1 93 ? 4.239 -8.514 -17.770 1.00 92.88 93 ARG A N 1
ATOM 721 C CA . ARG A 1 93 ? 4.007 -7.528 -16.707 1.00 92.88 93 ARG A CA 1
ATOM 722 C C . ARG A 1 93 ? 3.450 -8.210 -15.453 1.00 92.88 93 ARG A C 1
ATOM 724 O O . ARG A 1 93 ? 2.872 -9.288 -15.568 1.00 92.88 93 ARG A O 1
ATOM 731 N N . PRO A 1 94 ? 3.602 -7.591 -14.268 1.00 96.19 94 PRO A N 1
ATOM 732 C CA . PRO A 1 94 ? 2.894 -8.057 -13.085 1.00 96.19 94 PRO A CA 1
ATOM 733 C C . PRO A 1 94 ? 1.377 -7.915 -13.266 1.00 96.19 94 PRO A C 1
ATOM 735 O O . PRO A 1 94 ? 0.910 -6.982 -13.916 1.00 96.19 94 PRO A O 1
ATOM 738 N N . GLU A 1 95 ? 0.619 -8.786 -12.607 1.00 96.19 95 GLU A N 1
ATOM 739 C CA . GLU A 1 95 ? -0.844 -8.712 -12.509 1.00 96.19 95 GLU A CA 1
ATOM 740 C C . GLU A 1 95 ? -1.302 -7.412 -11.837 1.00 96.19 95 GLU A C 1
ATOM 742 O O . GLU A 1 95 ? -2.284 -6.793 -12.241 1.00 96.19 95 GLU A O 1
ATOM 747 N N . PHE A 1 96 ? -0.574 -6.995 -10.801 1.00 97.88 96 PHE A N 1
ATOM 748 C CA . PHE A 1 96 ? -0.757 -5.721 -10.120 1.00 97.88 96 PHE A CA 1
ATOM 749 C C . PHE A 1 96 ? 0.506 -5.332 -9.343 1.00 97.88 96 PHE A C 1
ATOM 751 O O . PHE A 1 96 ? 1.393 -6.155 -9.083 1.00 97.88 96 PHE A O 1
ATOM 758 N N . LEU A 1 97 ? 0.574 -4.065 -8.950 1.00 98.25 97 LEU A N 1
ATOM 759 C CA . LEU A 1 97 ? 1.572 -3.540 -8.027 1.00 98.25 97 LEU A CA 1
ATOM 760 C C . LEU A 1 97 ? 1.054 -3.566 -6.593 1.00 98.25 97 LEU A C 1
ATOM 762 O O . LEU A 1 97 ? -0.128 -3.352 -6.339 1.00 98.25 97 LEU A O 1
ATOM 766 N N . LYS A 1 98 ? 1.962 -3.770 -5.647 1.00 98.25 98 LYS A N 1
ATOM 767 C CA . LYS A 1 98 ? 1.729 -3.621 -4.214 1.00 98.25 98 LYS A CA 1
ATOM 768 C C . LYS A 1 98 ? 2.750 -2.627 -3.670 1.00 98.25 98 LYS A C 1
ATOM 770 O O . LYS A 1 98 ? 3.900 -2.984 -3.448 1.00 98.25 98 LYS A O 1
ATOM 775 N N . ILE A 1 99 ? 2.338 -1.382 -3.466 1.00 98.00 99 ILE A N 1
ATOM 776 C CA . ILE A 1 99 ? 3.240 -0.301 -3.044 1.00 98.00 99 ILE A CA 1
ATOM 777 C C . ILE A 1 99 ? 2.796 0.358 -1.743 1.00 98.00 99 ILE A C 1
ATOM 779 O O . ILE A 1 99 ? 1.648 0.223 -1.318 1.00 98.00 99 ILE A O 1
ATOM 783 N N . ALA A 1 100 ? 3.700 1.084 -1.090 1.00 96.81 100 ALA A N 1
ATOM 784 C CA . ALA A 1 100 ? 3.307 2.015 -0.039 1.00 96.81 100 ALA A CA 1
ATOM 785 C C . ALA A 1 100 ? 2.450 3.151 -0.624 1.00 96.81 100 ALA A C 1
ATOM 787 O O . ALA A 1 100 ? 2.667 3.597 -1.751 1.00 96.81 100 ALA A O 1
ATOM 788 N N . TYR A 1 101 ? 1.476 3.635 0.147 1.00 97.81 101 TYR A N 1
ATOM 789 C CA . TYR A 1 101 ? 0.742 4.844 -0.214 1.00 97.81 101 TYR A CA 1
ATOM 790 C C . TYR A 1 101 ? 1.572 6.071 0.179 1.00 97.81 101 TYR A C 1
ATOM 792 O O . TYR A 1 101 ? 1.629 6.430 1.354 1.00 97.81 101 TYR A O 1
ATOM 800 N N . ASN A 1 102 ? 2.217 6.694 -0.807 1.00 97.44 102 ASN A N 1
ATOM 801 C CA . ASN A 1 102 ? 3.075 7.874 -0.633 1.00 97.44 102 ASN A CA 1
ATOM 802 C C . ASN A 1 102 ? 2.328 9.193 -0.901 1.00 97.44 102 ASN A C 1
ATOM 804 O O . ASN A 1 102 ? 2.932 10.187 -1.292 1.00 97.44 102 ASN A O 1
ATOM 808 N N . GLY A 1 103 ? 1.008 9.190 -0.710 1.00 97.69 103 GLY A N 1
ATOM 809 C CA . GLY A 1 103 ? 0.154 10.352 -0.910 1.00 97.69 103 GLY A CA 1
ATOM 810 C C . GLY A 1 103 ? -0.555 10.396 -2.267 1.00 97.69 103 GLY A C 1
ATOM 811 O O . GLY A 1 103 ? -0.277 9.586 -3.161 1.00 97.69 103 GLY A O 1
ATOM 812 N N . PRO A 1 104 ? -1.498 11.343 -2.412 1.00 97.75 104 PRO A N 1
ATOM 813 C CA . PRO A 1 104 ? -2.410 11.411 -3.549 1.00 97.75 104 PRO A CA 1
ATOM 814 C C . PRO A 1 104 ? -1.680 11.662 -4.867 1.00 97.75 104 PRO A C 1
ATOM 816 O O . PRO A 1 104 ? -1.874 10.912 -5.817 1.00 97.75 104 PRO A O 1
ATOM 819 N N . ALA A 1 105 ? -0.779 12.649 -4.903 1.00 97.38 105 ALA A N 1
ATOM 820 C CA . ALA A 1 105 ? -0.067 13.033 -6.121 1.00 97.38 105 ALA A CA 1
ATOM 821 C C . ALA A 1 105 ? 0.787 11.886 -6.687 1.00 97.38 105 ALA A C 1
ATOM 823 O O . ALA A 1 105 ? 0.742 11.617 -7.884 1.00 97.38 105 ALA A O 1
ATOM 824 N N . ALA A 1 106 ? 1.520 11.164 -5.830 1.00 97.00 106 ALA A N 1
ATOM 825 C CA . ALA A 1 106 ? 2.332 10.025 -6.258 1.00 97.00 106 ALA A CA 1
ATOM 826 C C . ALA A 1 106 ? 1.466 8.866 -6.780 1.00 97.00 106 ALA A C 1
ATOM 828 O O . ALA A 1 106 ? 1.793 8.255 -7.798 1.00 97.00 106 ALA A O 1
ATOM 829 N N . MET A 1 107 ? 0.345 8.578 -6.107 1.00 97.75 107 MET A N 1
ATOM 830 C CA . MET A 1 107 ? -0.594 7.545 -6.550 1.00 97.75 107 MET A CA 1
ATOM 831 C C . MET A 1 107 ? -1.216 7.900 -7.907 1.00 97.75 107 MET A C 1
ATOM 833 O O . MET A 1 107 ? -1.177 7.086 -8.827 1.00 97.75 107 MET A O 1
ATOM 837 N N . GLU A 1 108 ? -1.734 9.121 -8.052 1.00 98.00 108 GLU A N 1
ATOM 838 C CA . GLU A 1 108 ? -2.351 9.605 -9.291 1.00 98.00 108 GLU A CA 1
ATOM 839 C C . GLU A 1 108 ? -1.354 9.630 -10.453 1.00 98.00 108 GLU A C 1
ATOM 841 O O . GLU A 1 108 ? -1.697 9.207 -11.558 1.00 98.00 108 GLU A O 1
ATOM 846 N N . ALA A 1 109 ? -0.110 10.053 -10.207 1.00 97.12 109 ALA A N 1
ATOM 847 C CA . ALA A 1 109 ? 0.945 10.058 -11.215 1.00 97.12 109 ALA A CA 1
ATOM 848 C C . ALA A 1 109 ? 1.248 8.645 -11.736 1.00 97.12 109 ALA A C 1
ATOM 850 O O . ALA A 1 109 ? 1.294 8.435 -12.948 1.00 97.12 109 ALA A O 1
ATOM 851 N N . LEU A 1 110 ? 1.404 7.659 -10.844 1.00 96.62 110 LEU A N 1
ATOM 852 C CA . LEU A 1 110 ? 1.678 6.279 -11.252 1.00 96.62 110 LEU A CA 1
ATOM 853 C C . LEU A 1 110 ? 0.489 5.646 -11.985 1.00 96.62 110 LEU A C 1
ATOM 855 O O . LEU A 1 110 ? 0.676 5.012 -13.023 1.00 96.62 110 LEU A O 1
ATOM 859 N N . VAL A 1 111 ? -0.727 5.833 -11.464 1.00 96.94 111 VAL A N 1
ATOM 860 C CA . VAL A 1 111 ? -1.960 5.317 -12.081 1.00 96.94 111 VAL A CA 1
ATOM 861 C C . VAL A 1 111 ? -2.184 5.937 -13.464 1.00 96.94 111 VAL A C 1
ATOM 863 O O . VAL A 1 111 ? -2.592 5.238 -14.390 1.00 96.94 111 VAL A O 1
ATOM 866 N N . GLY A 1 112 ? -1.911 7.235 -13.619 1.00 95.75 112 GLY A N 1
ATOM 867 C CA . GLY A 1 112 ? -2.049 7.944 -14.889 1.00 95.75 112 GLY A CA 1
ATOM 868 C C . GLY A 1 112 ? -0.970 7.593 -15.917 1.00 95.75 112 GLY A C 1
ATOM 869 O O . GLY A 1 112 ? -1.243 7.638 -17.116 1.00 95.75 112 GLY A O 1
ATOM 870 N N . TYR A 1 113 ? 0.234 7.228 -15.468 1.00 94.44 113 TYR A N 1
ATOM 871 C CA . TYR A 1 113 ? 1.368 6.928 -16.343 1.00 94.44 113 TYR A CA 1
ATOM 872 C C . TYR A 1 113 ? 1.180 5.642 -17.164 1.00 94.44 113 TYR A C 1
ATOM 874 O O . TYR A 1 113 ? 1.377 5.657 -18.379 1.00 94.44 113 TYR A O 1
ATOM 882 N N . ASP A 1 114 ? 0.791 4.533 -16.524 1.00 89.31 114 ASP A N 1
ATOM 883 C CA . ASP A 1 114 ? 0.542 3.259 -17.212 1.00 89.31 114 ASP A CA 1
ATOM 884 C C . ASP A 1 114 ? -0.803 2.650 -16.784 1.00 89.31 114 ASP A C 1
ATOM 886 O O . ASP A 1 114 ? -0.855 1.817 -15.875 1.00 89.31 114 ASP A O 1
ATOM 890 N N . PRO A 1 115 ? -1.907 2.992 -17.475 1.00 89.00 115 PRO A N 1
ATOM 891 C CA . PRO A 1 115 ? -3.242 2.520 -17.110 1.00 89.00 115 PRO A CA 1
ATOM 892 C C . PRO A 1 115 ? -3.445 1.016 -17.342 1.00 89.00 115 PRO A C 1
ATOM 894 O O . PRO A 1 115 ? -4.499 0.481 -17.004 1.00 89.00 115 PRO A O 1
ATOM 897 N N . SER A 1 116 ? -2.476 0.319 -17.946 1.00 88.88 116 SER A N 1
ATOM 898 C CA . SER A 1 116 ? -2.557 -1.132 -18.131 1.00 88.88 116 SER A CA 1
ATOM 899 C C . SER A 1 116 ? -1.990 -1.932 -16.959 1.00 88.88 116 SER A C 1
ATOM 901 O O . SER A 1 116 ? -2.103 -3.157 -16.964 1.00 88.88 116 SER A O 1
ATOM 903 N N . VAL A 1 117 ? -1.399 -1.268 -15.961 1.00 92.12 117 VAL A N 1
ATOM 904 C CA . VAL A 1 117 ? -0.925 -1.902 -14.730 1.00 92.12 117 VAL A CA 1
ATOM 905 C C . VAL A 1 117 ? -1.856 -1.521 -13.588 1.00 92.12 117 VAL A C 1
ATOM 907 O O . VAL A 1 117 ? -2.025 -0.351 -13.254 1.00 92.12 117 VAL A O 1
ATOM 910 N N . VAL A 1 118 ? -2.457 -2.523 -12.950 1.00 97.38 118 VAL A N 1
ATOM 911 C CA . VAL A 1 118 ? -3.292 -2.296 -11.771 1.00 97.38 118 VAL A CA 1
ATOM 912 C C . VAL A 1 118 ? -2.403 -1.889 -10.597 1.00 97.38 118 VAL A C 1
ATOM 914 O O . VAL A 1 118 ? -1.521 -2.642 -10.189 1.00 97.38 118 VAL A O 1
ATOM 917 N N . VAL A 1 119 ? -2.644 -0.712 -10.020 1.00 98.25 119 VAL A N 1
ATOM 918 C CA . VAL A 1 119 ? -1.914 -0.245 -8.835 1.00 98.25 119 VAL A CA 1
ATOM 919 C C . VAL A 1 119 ? -2.672 -0.634 -7.569 1.00 98.25 119 VAL A C 1
ATOM 921 O O . VAL A 1 119 ? -3.878 -0.407 -7.443 1.00 98.25 119 VAL A O 1
ATOM 924 N N . GLY A 1 120 ? -1.964 -1.229 -6.617 1.00 98.06 120 GLY A N 1
ATOM 925 C CA . GLY A 1 120 ? -2.481 -1.603 -5.311 1.00 98.06 120 GLY A CA 1
ATOM 926 C C . GLY A 1 120 ? -1.572 -1.157 -4.175 1.00 98.06 120 GLY A C 1
ATOM 927 O O . GLY A 1 120 ? -0.392 -0.867 -4.373 1.00 98.06 120 GLY A O 1
ATOM 928 N N . ILE A 1 121 ? -2.131 -1.115 -2.966 1.00 98.12 121 ILE A N 1
ATOM 929 C CA . ILE A 1 121 ? -1.425 -0.661 -1.767 1.00 98.12 121 ILE A CA 1
ATOM 930 C C . ILE A 1 121 ? -1.174 -1.785 -0.760 1.00 98.12 121 ILE A C 1
ATOM 932 O O . ILE A 1 121 ? -1.984 -2.700 -0.589 1.00 98.12 121 ILE A O 1
ATOM 936 N N . LEU A 1 122 ? -0.058 -1.694 -0.041 1.00 96.56 122 LEU A N 1
ATOM 937 C CA . LEU A 1 122 ? 0.192 -2.479 1.166 1.00 96.56 122 LEU A CA 1
ATOM 938 C C . LEU A 1 122 ? -0.402 -1.794 2.400 1.00 96.56 122 LEU A C 1
ATOM 940 O O . LEU A 1 122 ? -0.430 -0.571 2.498 1.00 96.56 122 LEU A O 1
ATOM 944 N N . GLY A 1 123 ? -0.836 -2.593 3.378 1.00 92.75 123 GLY A N 1
ATOM 945 C CA . GLY A 1 123 ? -1.366 -2.055 4.636 1.00 92.75 123 GLY A CA 1
ATOM 946 C C . GLY A 1 123 ? -0.297 -1.541 5.605 1.00 92.75 123 GLY A C 1
ATOM 947 O O . GLY A 1 123 ? -0.590 -0.737 6.472 1.00 92.75 123 GLY A O 1
ATOM 948 N N . GLY A 1 124 ? 0.959 -1.976 5.517 1.00 92.50 124 GLY A N 1
ATOM 949 C CA . GLY A 1 124 ? 1.983 -1.567 6.489 1.00 92.50 124 GLY A CA 1
ATOM 950 C C . GLY A 1 124 ? 1.834 -2.263 7.851 1.00 92.50 124 GLY A C 1
ATOM 951 O O . GLY A 1 124 ? 1.474 -3.445 7.909 1.00 92.50 124 GLY A O 1
ATOM 952 N N . VAL A 1 125 ? 2.221 -1.582 8.932 1.00 94.44 125 VAL A N 1
ATOM 953 C CA . VAL A 1 125 ? 2.157 -2.083 10.321 1.00 94.44 125 VAL A CA 1
ATOM 954 C C . VAL A 1 125 ? 0.757 -1.916 10.917 1.00 94.44 125 VAL A C 1
ATOM 956 O O . VAL A 1 125 ? -0.098 -1.269 10.320 1.00 94.44 125 VAL A O 1
ATOM 959 N N . THR A 1 126 ? 0.511 -2.518 12.081 1.00 95.06 126 THR A N 1
ATOM 960 C CA . THR A 1 126 ? -0.707 -2.261 12.862 1.00 95.06 126 THR A CA 1
ATOM 961 C C . THR A 1 126 ? -0.797 -0.775 13.216 1.00 95.06 126 THR A C 1
ATOM 963 O O . THR A 1 126 ? 0.192 -0.183 13.641 1.00 95.06 126 THR A O 1
ATOM 966 N N . SER A 1 127 ? -1.978 -0.188 13.041 1.00 96.12 127 SER A N 1
ATOM 967 C CA . SER A 1 127 ? -2.259 1.241 13.220 1.00 96.12 127 SER A CA 1
ATOM 968 C C . SER A 1 127 ? -3.522 1.440 14.065 1.00 96.12 127 SER A C 1
ATOM 970 O O . SER A 1 127 ? -4.055 0.483 14.630 1.00 96.12 127 SER A O 1
ATOM 972 N N . THR A 1 128 ? -4.014 2.675 14.126 1.00 98.19 128 THR A N 1
ATOM 973 C CA . THR A 1 128 ? -5.388 2.974 14.546 1.00 98.19 128 THR A CA 1
ATOM 974 C C . THR A 1 128 ? -6.397 2.471 13.507 1.00 98.19 128 THR A C 1
ATOM 976 O O . THR A 1 128 ? -6.039 2.247 12.338 1.00 98.19 128 THR A O 1
ATOM 979 N N . THR A 1 129 ? -7.651 2.298 13.925 1.00 98.44 129 THR A N 1
ATOM 980 C CA . THR A 1 129 ? -8.763 1.918 13.045 1.00 98.44 129 THR A CA 1
ATOM 981 C C . THR A 1 129 ? -8.990 2.983 11.973 1.00 98.44 129 THR A C 1
ATOM 983 O O . THR A 1 129 ? -9.069 2.653 10.787 1.00 98.44 129 THR A O 1
ATOM 986 N N . TYR A 1 130 ? -9.010 4.264 12.364 1.00 98.69 130 TYR A N 1
ATOM 987 C CA . TYR A 1 130 ? -9.220 5.367 11.428 1.00 98.69 130 TYR A CA 1
ATOM 988 C C . TYR A 1 130 ? -8.136 5.431 10.355 1.00 98.69 130 TYR A C 1
ATOM 990 O O . TYR A 1 130 ? -8.455 5.532 9.175 1.00 98.69 130 TYR A O 1
ATOM 998 N N . ASP A 1 131 ? -6.863 5.286 10.733 1.00 98.56 131 ASP A N 1
ATOM 999 C CA . ASP A 1 131 ? -5.753 5.289 9.778 1.00 98.56 131 ASP A CA 1
ATOM 1000 C C . ASP A 1 131 ? -5.899 4.174 8.732 1.00 98.56 131 ASP A C 1
ATOM 1002 O O . ASP A 1 131 ? -5.582 4.378 7.565 1.00 98.56 131 ASP A O 1
ATOM 1006 N N . ALA A 1 132 ? -6.421 3.003 9.113 1.00 98.38 132 ALA A N 1
ATOM 1007 C CA . ALA A 1 132 ? -6.635 1.894 8.183 1.00 98.38 132 ALA A CA 1
ATOM 1008 C C . ALA A 1 132 ? -7.793 2.137 7.215 1.00 98.38 132 ALA A C 1
ATOM 1010 O O . ALA A 1 132 ? -7.660 1.874 6.016 1.00 98.38 132 ALA A O 1
ATOM 1011 N N . TYR A 1 133 ? -8.912 2.646 7.725 1.00 98.75 133 TYR A N 1
ATOM 1012 C CA . TYR A 1 133 ? -10.089 2.943 6.914 1.00 98.75 133 TYR A CA 1
ATOM 1013 C C . TYR A 1 133 ? -9.839 4.137 5.994 1.00 98.75 133 TYR A C 1
ATOM 1015 O O . TYR A 1 133 ? -10.178 4.087 4.811 1.00 98.75 133 TYR A O 1
ATOM 1023 N N . LYS A 1 134 ? -9.140 5.165 6.482 1.00 98.69 134 LYS A N 1
ATOM 1024 C CA . LYS A 1 134 ? -8.727 6.307 5.667 1.00 98.69 134 LYS A CA 1
ATOM 1025 C C . LYS A 1 134 ? -7.731 5.896 4.585 1.00 98.69 134 LYS A C 1
ATOM 1027 O O . LYS A 1 134 ? -7.872 6.344 3.452 1.00 98.69 134 LYS A O 1
ATOM 1032 N N . LEU A 1 135 ? -6.792 4.994 4.894 1.00 98.69 135 LEU A N 1
ATOM 1033 C CA . LEU A 1 135 ? -5.818 4.485 3.925 1.00 98.69 135 LEU A CA 1
ATOM 1034 C C . LEU A 1 135 ? -6.483 3.825 2.717 1.00 98.69 135 LEU A C 1
ATOM 1036 O O . LEU A 1 135 ? -6.170 4.175 1.581 1.00 98.69 135 LEU A O 1
ATOM 1040 N N . ILE A 1 136 ? -7.390 2.871 2.945 1.00 98.25 136 ILE A N 1
ATOM 1041 C CA . ILE A 1 136 ? -8.047 2.168 1.837 1.00 98.25 136 ILE A CA 1
ATOM 1042 C C . ILE A 1 136 ? -8.983 3.095 1.052 1.00 98.25 136 ILE A C 1
ATOM 1044 O O . ILE A 1 136 ? -9.028 3.020 -0.177 1.00 98.25 136 ILE A O 1
ATOM 1048 N N . HIS A 1 137 ? -9.677 3.999 1.750 1.00 98.69 137 HIS A N 1
ATOM 1049 C CA . HIS A 1 137 ? -10.560 4.992 1.148 1.00 98.69 137 HIS A CA 1
ATOM 1050 C C . HIS A 1 137 ? -9.794 5.940 0.217 1.00 98.69 137 HIS A C 1
ATOM 1052 O O . HIS A 1 137 ? -10.141 6.076 -0.958 1.00 98.69 137 HIS A O 1
ATOM 1058 N N . ASP A 1 138 ? -8.727 6.569 0.714 1.00 98.50 138 ASP A N 1
ATOM 1059 C CA . ASP A 1 138 ? -7.960 7.546 -0.057 1.00 98.50 138 ASP A CA 1
ATOM 1060 C C . ASP A 1 138 ? -7.194 6.883 -1.193 1.00 98.50 138 ASP A C 1
ATOM 1062 O O . ASP A 1 138 ? -7.247 7.357 -2.326 1.00 98.50 138 ASP A O 1
ATOM 1066 N N . ALA A 1 139 ? -6.558 5.736 -0.949 1.00 98.31 139 ALA A N 1
ATOM 1067 C CA . ALA A 1 139 ? -5.883 5.017 -2.020 1.00 98.31 139 ALA A CA 1
ATOM 1068 C C . ALA A 1 139 ? -6.845 4.684 -3.172 1.00 98.31 139 ALA A C 1
ATOM 1070 O O . ALA A 1 139 ? -6.497 4.904 -4.333 1.00 98.31 139 ALA A O 1
ATOM 1071 N N . LYS A 1 140 ? -8.075 4.230 -2.874 1.00 98.25 140 LYS A N 1
ATOM 1072 C CA . LYS A 1 140 ? -9.113 4.002 -3.894 1.00 98.25 140 LYS A CA 1
ATOM 1073 C C . LYS A 1 140 ? -9.478 5.292 -4.626 1.00 98.25 140 LYS A C 1
ATOM 1075 O O . LYS A 1 140 ? -9.525 5.289 -5.862 1.00 98.25 140 LYS A O 1
ATOM 1080 N N . LYS A 1 141 ? -9.730 6.372 -3.875 1.00 98.25 141 LYS A N 1
ATOM 1081 C CA . LYS A 1 141 ? -10.061 7.703 -4.410 1.00 98.25 141 LYS A CA 1
ATOM 1082 C C . LYS A 1 141 ? -9.013 8.180 -5.418 1.00 98.25 141 LYS A C 1
ATOM 1084 O O . LYS A 1 141 ? -9.384 8.711 -6.457 1.00 98.25 141 LYS A O 1
ATOM 1089 N N . HIS A 1 142 ? -7.739 7.913 -5.145 1.00 98.38 142 HIS A N 1
ATOM 1090 C CA . HIS A 1 142 ? -6.604 8.334 -5.969 1.00 98.38 142 HIS A CA 1
ATOM 1091 C C . HIS A 1 142 ? -6.169 7.303 -7.024 1.00 98.38 142 HIS A C 1
ATOM 1093 O O . HIS A 1 142 ? -5.167 7.496 -7.702 1.00 98.38 142 HIS A O 1
ATOM 1099 N N . GLY A 1 143 ? -6.939 6.226 -7.219 1.00 97.75 143 GLY A N 1
ATOM 1100 C CA . GLY A 1 143 ? -6.783 5.337 -8.374 1.00 97.75 143 GLY A CA 1
ATOM 1101 C C . GLY A 1 143 ? -6.321 3.914 -8.069 1.00 97.75 143 GLY A C 1
ATOM 1102 O O . GLY A 1 143 ? -6.407 3.067 -8.958 1.00 97.75 143 GLY A O 1
ATOM 1103 N N . ALA A 1 144 ? -5.928 3.595 -6.833 1.00 97.94 144 ALA A N 1
ATOM 1104 C CA . ALA A 1 144 ? -5.615 2.216 -6.465 1.00 97.94 144 ALA A CA 1
ATOM 1105 C C . ALA A 1 144 ? -6.860 1.317 -6.584 1.00 97.94 144 ALA A C 1
ATOM 1107 O O . ALA A 1 144 ? -7.997 1.752 -6.368 1.00 97.94 144 ALA A O 1
ATOM 1108 N N . ARG A 1 145 ? -6.661 0.045 -6.938 1.00 97.44 145 ARG A N 1
ATOM 1109 C CA . ARG A 1 145 ? -7.752 -0.935 -7.124 1.00 97.44 145 ARG A CA 1
ATOM 1110 C C . ARG A 1 145 ? -7.574 -2.221 -6.329 1.00 97.44 145 ARG A C 1
ATOM 1112 O O . ARG A 1 145 ? -8.479 -3.048 -6.308 1.00 97.44 145 ARG A O 1
ATOM 1119 N N . VAL A 1 146 ? -6.443 -2.375 -5.648 1.00 97.12 146 VAL A N 1
ATOM 1120 C CA . VAL A 1 146 ? -6.145 -3.536 -4.804 1.00 97.12 146 VAL A CA 1
ATOM 1121 C C . VAL A 1 146 ? -5.570 -3.057 -3.472 1.00 97.12 146 VAL A C 1
ATOM 1123 O O . VAL A 1 146 ? -4.796 -2.104 -3.429 1.00 97.12 146 VAL A O 1
ATOM 1126 N N . ALA A 1 147 ? -5.927 -3.724 -2.376 1.00 96.62 147 ALA A N 1
ATOM 1127 C CA . ALA A 1 147 ? -5.331 -3.499 -1.064 1.00 96.62 147 ALA A CA 1
ATOM 1128 C C . ALA A 1 147 ? -4.923 -4.839 -0.443 1.00 96.62 147 ALA A C 1
ATOM 1130 O O . ALA A 1 147 ? -5.724 -5.768 -0.370 1.00 96.62 147 ALA A O 1
ATOM 1131 N N . LEU A 1 148 ? -3.673 -4.938 0.014 1.00 96.94 148 LEU A N 1
ATOM 1132 C CA . LEU A 1 148 ? -3.124 -6.130 0.661 1.00 96.94 148 LEU A CA 1
ATOM 1133 C C . LEU A 1 148 ? -2.765 -5.803 2.111 1.00 96.94 148 LEU A C 1
ATOM 1135 O O . LEU A 1 148 ? -1.639 -5.404 2.435 1.00 96.94 148 LEU A O 1
ATOM 1139 N N . PHE A 1 149 ? -3.752 -5.938 2.995 1.00 97.00 149 PHE A N 1
ATOM 1140 C CA . PHE A 1 149 ? -3.607 -5.663 4.423 1.00 97.00 149 PHE A CA 1
ATOM 1141 C C . PHE A 1 149 ? -3.339 -6.971 5.172 1.00 97.00 149 PHE A C 1
ATOM 1143 O O . PHE A 1 149 ? -4.116 -7.911 5.095 1.00 97.00 149 PHE A O 1
ATOM 1150 N N . GLY A 1 150 ? -2.223 -7.030 5.904 1.00 96.38 150 GLY A N 1
ATOM 1151 C CA . GLY A 1 150 ? -1.861 -8.186 6.734 1.00 96.38 150 GLY A CA 1
ATOM 1152 C C . GLY A 1 150 ? -1.864 -7.834 8.218 1.00 96.38 150 GLY A C 1
ATOM 1153 O O . GLY A 1 150 ? -2.797 -8.154 8.949 1.00 96.38 150 GLY A O 1
ATOM 1154 N N . ARG A 1 151 ? -0.817 -7.124 8.663 1.00 97.19 151 ARG A N 1
ATOM 1155 C CA . ARG A 1 151 ? -0.614 -6.771 10.081 1.00 97.19 151 ARG A CA 1
ATOM 1156 C C . ARG A 1 151 ? -1.759 -5.946 10.672 1.00 97.19 151 ARG A C 1
ATOM 1158 O O . ARG A 1 151 ? -2.123 -6.205 11.809 1.00 97.19 151 ARG A O 1
ATOM 1165 N N . ARG A 1 152 ? -2.360 -5.027 9.905 1.00 95.44 152 ARG A N 1
ATOM 1166 C CA . ARG A 1 152 ? -3.524 -4.242 10.358 1.00 95.44 152 ARG A CA 1
ATOM 1167 C C . ARG A 1 152 ? -4.714 -5.115 10.725 1.00 95.44 152 ARG A C 1
ATOM 1169 O O . ARG A 1 152 ? -5.226 -4.986 11.824 1.00 95.44 152 ARG A O 1
ATOM 1176 N N . ILE A 1 153 ? -5.083 -6.041 9.840 1.00 97.75 153 ILE A N 1
ATOM 1177 C CA . ILE A 1 153 ? -6.190 -6.973 10.082 1.00 97.75 153 ILE A CA 1
ATOM 1178 C C . ILE A 1 153 ? -5.851 -7.891 11.258 1.00 97.75 153 ILE A C 1
ATOM 1180 O O . ILE A 1 153 ? -6.644 -8.031 12.180 1.00 97.75 153 ILE A O 1
ATOM 1184 N N . LYS A 1 154 ? -4.647 -8.480 11.266 1.00 97.00 154 LYS A N 1
ATOM 1185 C CA . LYS A 1 154 ? -4.204 -9.370 12.352 1.00 97.00 154 LYS A CA 1
ATOM 1186 C C . LYS A 1 154 ? -4.150 -8.665 13.714 1.00 97.00 154 LYS A C 1
ATOM 1188 O O . LYS A 1 154 ? -4.346 -9.312 14.734 1.00 97.00 154 LYS A O 1
ATOM 1193 N N . GLY A 1 155 ? -3.807 -7.381 13.725 1.00 96.00 155 GLY A N 1
ATOM 1194 C CA . GLY A 1 155 ? -3.664 -6.576 14.933 1.00 96.00 155 GLY A CA 1
ATOM 1195 C C . GLY A 1 155 ? -4.958 -5.938 15.434 1.00 96.00 155 GLY A C 1
ATOM 1196 O O . GLY A 1 155 ? -4.903 -5.276 16.465 1.00 96.00 155 GLY A O 1
ATOM 1197 N N . ALA A 1 156 ? -6.077 -6.102 14.725 1.00 97.50 156 ALA A N 1
ATOM 1198 C CA . ALA A 1 156 ? -7.383 -5.633 15.172 1.00 97.50 156 ALA A CA 1
ATOM 1199 C C . ALA A 1 156 ? -7.931 -6.524 16.299 1.00 97.50 156 ALA A C 1
ATOM 1201 O O . ALA A 1 156 ? -7.670 -7.728 16.335 1.00 97.50 156 ALA A O 1
ATOM 1202 N N . GLU A 1 157 ? -8.725 -5.946 17.199 1.00 97.94 157 GLU A N 1
ATOM 1203 C CA . GLU A 1 157 ? -9.372 -6.656 18.310 1.00 97.94 157 GLU A CA 1
ATOM 1204 C C . GLU A 1 157 ? -10.314 -7.760 17.814 1.00 97.94 157 GLU A C 1
ATOM 1206 O O . GLU A 1 157 ? -10.404 -8.827 18.420 1.00 97.94 157 GLU A O 1
ATOM 1211 N N . ASN A 1 158 ? -10.982 -7.524 16.681 1.00 98.25 158 ASN A N 1
ATOM 1212 C CA . ASN A 1 158 ? -11.746 -8.530 15.960 1.00 98.25 158 ASN A CA 1
ATOM 1213 C C . ASN A 1 158 ? -11.436 -8.459 14.451 1.00 98.25 158 ASN A C 1
ATOM 1215 O O . ASN A 1 158 ? -12.050 -7.664 13.737 1.00 98.25 158 ASN A O 1
ATOM 1219 N N . PRO A 1 159 ? -10.523 -9.306 13.933 1.00 98.12 159 PRO A N 1
ATOM 1220 C CA . PRO A 1 159 ? -10.111 -9.276 12.529 1.00 98.12 159 PRO A CA 1
ATOM 1221 C C . PRO A 1 159 ? -11.256 -9.444 11.528 1.00 98.12 159 PRO A C 1
ATOM 1223 O O . PRO A 1 159 ? -11.196 -8.878 10.437 1.00 98.12 159 PRO A O 1
ATOM 1226 N N . ARG A 1 160 ? -12.303 -10.202 11.883 1.00 98.12 160 ARG A N 1
ATOM 1227 C CA . ARG A 1 160 ? -13.470 -10.406 11.019 1.00 98.12 160 ARG A CA 1
ATOM 1228 C C . ARG A 1 160 ? -14.306 -9.133 10.930 1.00 98.12 160 ARG A C 1
ATOM 1230 O O . ARG A 1 160 ? -14.413 -8.588 9.842 1.00 98.12 160 ARG A O 1
ATOM 1237 N N . ALA A 1 161 ? -14.795 -8.616 12.060 1.00 98.38 161 ALA A N 1
ATOM 1238 C CA . ALA A 1 161 ? -15.602 -7.390 12.086 1.00 98.38 161 ALA A CA 1
ATOM 1239 C C . ALA A 1 161 ? -14.838 -6.183 11.509 1.00 98.38 161 ALA A C 1
ATOM 1241 O O . ALA A 1 161 ? -15.405 -5.351 10.800 1.00 98.38 161 ALA A O 1
ATOM 1242 N N . PHE A 1 162 ? -13.523 -6.131 11.748 1.00 98.56 162 PHE A N 1
ATOM 1243 C CA . PHE A 1 162 ? -12.649 -5.125 11.159 1.00 98.56 162 PHE A CA 1
ATOM 1244 C C . PHE A 1 162 ? -12.622 -5.226 9.632 1.00 98.56 162 PHE A C 1
ATOM 1246 O O . PHE A 1 162 ? -12.711 -4.203 8.959 1.00 98.56 162 PHE A O 1
ATOM 1253 N N . THR A 1 163 ? -12.493 -6.443 9.089 1.00 98.44 163 THR A N 1
ATOM 1254 C CA . THR A 1 163 ? -12.448 -6.688 7.639 1.00 98.44 163 THR A CA 1
ATOM 1255 C C . THR A 1 163 ? -13.804 -6.448 6.982 1.00 98.44 163 THR A C 1
ATOM 1257 O O . THR A 1 163 ? -13.840 -5.870 5.899 1.00 98.44 163 THR A O 1
ATOM 1260 N N . ASP A 1 164 ? -14.902 -6.824 7.640 1.00 98.50 164 ASP A N 1
ATOM 1261 C CA . ASP A 1 164 ? -16.262 -6.569 7.156 1.00 98.50 164 ASP A CA 1
ATOM 1262 C C . ASP A 1 164 ? -16.484 -5.052 7.004 1.00 98.50 164 ASP A C 1
ATOM 1264 O O . ASP A 1 164 ? -16.820 -4.569 5.926 1.00 98.50 164 ASP A O 1
ATOM 1268 N N . THR A 1 165 ? -16.144 -4.267 8.030 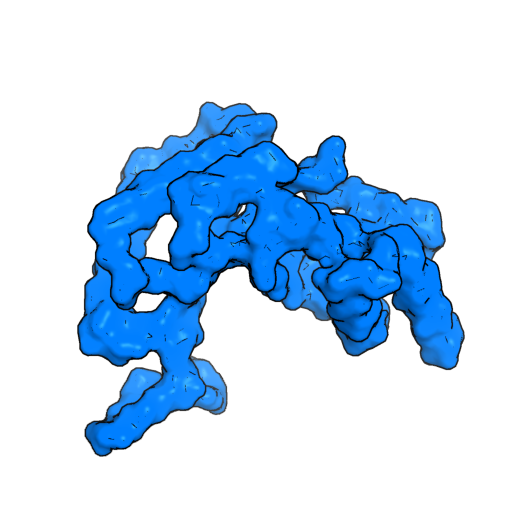1.00 98.75 165 THR A N 1
ATOM 1269 C CA . THR A 1 165 ? -16.201 -2.795 7.956 1.00 98.75 165 THR A CA 1
ATOM 1270 C C . THR A 1 165 ? -15.211 -2.216 6.934 1.00 98.75 165 THR A C 1
ATOM 1272 O O . THR A 1 165 ? -15.541 -1.286 6.198 1.00 98.75 165 THR A O 1
ATOM 1275 N N . LEU A 1 166 ? -13.994 -2.769 6.841 1.00 98.00 166 LEU A N 1
ATOM 1276 C CA . LEU A 1 166 ? -12.990 -2.350 5.855 1.00 98.00 166 LEU A CA 1
ATOM 1277 C C . LEU A 1 166 ? -13.515 -2.519 4.420 1.00 98.00 166 LEU A C 1
ATOM 1279 O O . LEU A 1 166 ? -13.222 -1.683 3.565 1.00 98.00 166 LEU A O 1
ATOM 1283 N N . ARG A 1 167 ? -14.295 -3.578 4.158 1.00 98.12 167 ARG A N 1
ATOM 1284 C CA . ARG A 1 167 ? -14.960 -3.819 2.871 1.00 98.12 167 ARG A CA 1
ATOM 1285 C C . ARG A 1 167 ? -16.019 -2.758 2.587 1.00 98.12 167 ARG A C 1
ATOM 1287 O O . ARG A 1 167 ? -15.980 -2.188 1.503 1.00 98.12 167 ARG A O 1
ATOM 1294 N N . GLU A 1 168 ? -16.869 -2.422 3.555 1.00 98.62 168 GLU A N 1
ATOM 1295 C CA . GLU A 1 168 ? -17.878 -1.360 3.408 1.00 98.62 168 GLU A CA 1
ATOM 1296 C C . GLU A 1 168 ? -17.245 0.003 3.074 1.00 98.62 168 GLU A C 1
ATOM 1298 O O . GLU A 1 168 ? -17.703 0.711 2.171 1.00 98.62 168 GLU A O 1
ATOM 1303 N N . VAL A 1 169 ? -16.135 0.348 3.738 1.00 98.62 169 VAL A N 1
ATOM 1304 C CA . VAL A 1 169 ? -15.358 1.564 3.434 1.00 98.62 169 VAL A CA 1
ATOM 1305 C C . VAL A 1 169 ? -14.735 1.484 2.037 1.00 98.62 169 VAL A C 1
ATOM 1307 O O . VAL A 1 169 ? -14.784 2.443 1.266 1.00 98.62 169 VAL A O 1
ATOM 1310 N N . ALA A 1 170 ? -14.165 0.333 1.673 1.00 97.31 170 ALA A N 1
ATOM 1311 C CA . ALA A 1 170 ? -13.577 0.120 0.355 1.00 97.31 170 ALA A CA 1
ATOM 1312 C C . ALA A 1 170 ? -14.622 0.141 -0.770 1.00 97.31 170 ALA A C 1
ATOM 1314 O O . ALA A 1 170 ? -14.304 0.556 -1.883 1.00 97.31 170 ALA A O 1
ATOM 1315 N N . ASP A 1 171 ? -15.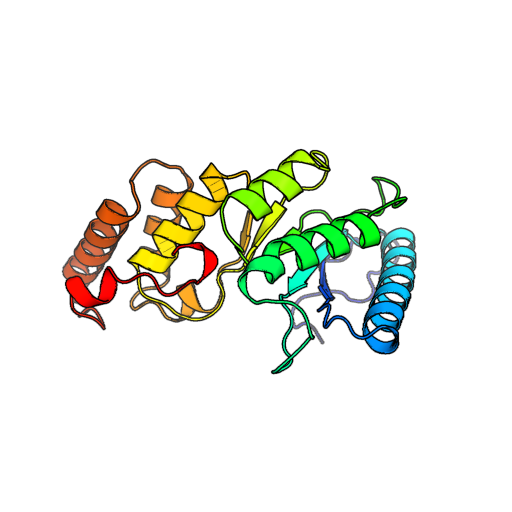864 -0.266 -0.518 1.00 97.56 171 ASP A N 1
ATOM 1316 C CA . ASP A 1 171 ? -16.976 -0.134 -1.465 1.00 97.56 171 ASP A CA 1
ATOM 1317 C C . ASP A 1 171 ? -17.482 1.306 -1.563 1.00 97.56 171 ASP A C 1
ATOM 1319 O O . ASP A 1 171 ? -17.892 1.736 -2.642 1.00 97.56 171 ASP A O 1
ATOM 1323 N N . GLY A 1 172 ? -17.272 2.108 -0.520 1.00 97.38 172 GLY A N 1
ATOM 1324 C CA . GLY A 1 172 ? -17.768 3.479 -0.426 1.00 97.38 172 GLY A CA 1
ATOM 1325 C C . GLY A 1 172 ? -19.199 3.547 0.103 1.00 97.38 172 GLY A C 1
ATOM 1326 O O . GLY A 1 172 ? -19.851 4.574 -0.060 1.00 97.38 172 GLY A O 1
ATOM 1327 N N . ASN A 1 173 ? -19.679 2.468 0.728 1.00 98.44 173 ASN A N 1
ATOM 1328 C CA . ASN A 1 173 ? -20.987 2.426 1.379 1.00 98.44 173 ASN A CA 1
ATOM 1329 C C . ASN A 1 173 ? -20.998 3.302 2.638 1.00 98.44 173 ASN A C 1
ATOM 1331 O O . ASN A 1 173 ? -22.014 3.914 2.960 1.00 98.44 173 ASN A O 1
ATOM 1335 N N . ILE A 1 174 ? -19.854 3.388 3.327 1.00 98.50 174 ILE A N 1
ATOM 1336 C CA . ILE A 1 174 ? -19.636 4.252 4.491 1.00 98.50 174 ILE A CA 1
ATOM 1337 C C . ILE A 1 174 ? -18.281 4.962 4.396 1.00 98.50 174 ILE A C 1
ATOM 1339 O O . ILE A 1 174 ? -17.337 4.457 3.783 1.00 98.50 174 ILE A O 1
ATOM 1343 N N . GLY A 1 175 ? -18.180 6.141 5.013 1.00 98.62 175 GLY A N 1
ATOM 1344 C CA . GLY A 1 175 ? -16.918 6.873 5.134 1.00 98.62 175 GLY A CA 1
ATOM 1345 C C . GLY A 1 175 ? -16.001 6.295 6.224 1.00 98.62 175 GLY A C 1
ATOM 1346 O O . GLY A 1 175 ? -16.471 5.546 7.083 1.00 98.62 175 GLY A O 1
ATOM 1347 N N . PRO A 1 176 ? -14.703 6.650 6.240 1.00 98.75 176 PRO A N 1
ATOM 1348 C CA . PRO A 1 176 ? -13.753 6.163 7.243 1.00 98.75 176 PRO A CA 1
ATOM 1349 C C . PRO A 1 176 ? -14.169 6.437 8.693 1.00 98.75 176 PRO A C 1
ATOM 1351 O O . PRO A 1 176 ? -14.063 5.552 9.539 1.00 98.75 176 PRO A O 1
ATOM 1354 N N . GLU A 1 177 ? -14.668 7.638 8.984 1.00 98.69 177 GLU A N 1
ATOM 1355 C CA . GLU A 1 177 ? -15.102 8.068 10.316 1.00 98.69 177 GLU A CA 1
ATOM 1356 C C . GLU A 1 177 ? -16.301 7.250 10.810 1.00 98.69 177 GLU A C 1
ATOM 1358 O O . GLU A 1 177 ? -16.340 6.817 11.963 1.00 98.69 177 GLU A O 1
ATOM 1363 N N . ASP A 1 178 ? -17.274 7.005 9.931 1.00 98.69 178 ASP A N 1
ATOM 1364 C CA . AS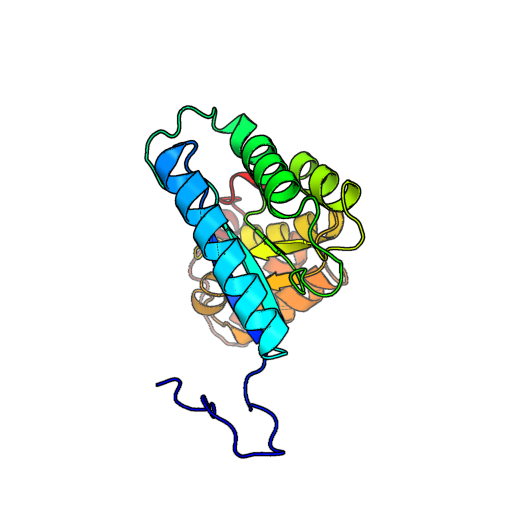P A 1 178 ? -18.438 6.179 10.251 1.00 98.69 178 ASP A CA 1
ATOM 1365 C C . ASP A 1 178 ? -18.076 4.693 10.314 1.00 98.69 178 ASP A C 1
ATOM 1367 O O . ASP A 1 178 ? -18.619 3.973 11.150 1.00 98.69 178 ASP A O 1
ATOM 1371 N N . GLY A 1 179 ? -17.083 4.253 9.536 1.00 98.75 179 GLY A N 1
ATOM 1372 C CA . GLY A 1 179 ? -16.469 2.937 9.672 1.00 98.75 179 GLY A CA 1
ATOM 1373 C C . GLY A 1 179 ? -15.909 2.706 11.075 1.00 98.75 179 GLY A C 1
ATOM 1374 O O . GLY A 1 179 ? -16.195 1.680 11.686 1.00 98.75 179 GLY A O 1
ATOM 1375 N N . VAL A 1 180 ? -15.178 3.670 11.648 1.00 98.75 180 VAL A N 1
ATOM 1376 C CA . VAL A 1 180 ? -14.662 3.540 13.026 1.00 98.75 180 VAL A CA 1
ATOM 1377 C C . VAL A 1 180 ? -15.809 3.347 14.019 1.00 98.75 180 VAL A C 1
ATOM 1379 O O . VAL A 1 180 ? -15.747 2.460 14.870 1.00 98.75 180 VAL A O 1
ATOM 1382 N N . LYS A 1 181 ? -16.883 4.136 13.901 1.00 98.62 181 LYS A N 1
ATOM 1383 C CA . LYS A 1 181 ? -18.063 4.005 14.773 1.00 98.62 181 LYS A CA 1
ATOM 1384 C C . LYS A 1 181 ? -18.749 2.648 14.597 1.00 98.62 181 LYS A C 1
ATOM 1386 O O . LYS A 1 181 ? -19.106 2.028 15.596 1.00 98.62 181 LYS A O 1
ATOM 1391 N N . ALA A 1 182 ? -18.904 2.183 13.357 1.00 98.56 182 ALA A N 1
ATOM 1392 C CA . ALA A 1 182 ? -19.517 0.897 13.039 1.00 98.56 182 ALA A CA 1
ATOM 1393 C C . ALA A 1 182 ? -18.726 -0.266 13.652 1.00 98.56 182 ALA A C 1
ATOM 1395 O O . ALA A 1 182 ? -19.284 -1.045 14.424 1.00 98.56 182 ALA A O 1
ATOM 1396 N N . TYR A 1 183 ? -17.410 -0.309 13.422 1.00 98.69 183 TYR A N 1
ATOM 1397 C CA . TYR A 1 183 ? -16.539 -1.329 14.004 1.00 98.69 183 TYR A CA 1
ATOM 1398 C C . TYR A 1 183 ? -16.596 -1.321 15.535 1.00 98.69 183 TYR A C 1
ATOM 1400 O O . TYR A 1 183 ? -16.740 -2.371 16.158 1.00 98.69 183 TYR A O 1
ATOM 1408 N N . ARG A 1 184 ? -16.561 -0.140 16.167 1.00 98.38 184 ARG A N 1
ATOM 1409 C CA . ARG A 1 184 ? -16.663 -0.029 17.631 1.00 98.38 184 ARG A CA 1
ATOM 1410 C C . ARG A 1 184 ? -18.023 -0.475 18.165 1.00 98.38 184 ARG A C 1
ATOM 1412 O O . ARG A 1 184 ? -18.063 -1.117 19.210 1.00 98.38 184 ARG A O 1
ATOM 1419 N N . SER A 1 185 ? -19.112 -0.186 17.454 1.00 98.31 185 SER A N 1
ATOM 1420 C CA . SER A 1 185 ? -20.443 -0.697 17.800 1.00 98.31 185 SER A CA 1
ATOM 1421 C C . SER A 1 185 ? -20.487 -2.225 17.734 1.00 98.31 185 SER A C 1
ATOM 1423 O O . SER A 1 185 ? -21.078 -2.865 18.602 1.00 98.31 185 SER A O 1
ATOM 1425 N N . ASP A 1 186 ? -19.825 -2.835 16.752 1.00 98.31 186 ASP A N 1
ATOM 1426 C CA . ASP A 1 186 ? -19.742 -4.293 16.662 1.00 98.31 186 ASP A CA 1
ATOM 1427 C C . ASP A 1 186 ? -18.870 -4.895 17.768 1.00 98.31 186 ASP A C 1
ATOM 1429 O O . ASP A 1 186 ? -19.241 -5.921 18.339 1.00 98.31 186 ASP A O 1
ATOM 1433 N N . LEU A 1 187 ? -17.769 -4.238 18.151 1.00 98.56 187 LEU A N 1
ATOM 1434 C CA . LEU A 1 187 ? -16.995 -4.634 19.332 1.00 98.56 187 LEU A CA 1
ATOM 1435 C C . LEU A 1 187 ? -17.852 -4.598 20.604 1.00 98.56 187 LEU A C 1
ATOM 1437 O O . LEU A 1 187 ? -17.829 -5.555 21.376 1.00 98.56 187 LEU A O 1
ATOM 1441 N N . GLU A 1 188 ? -18.650 -3.545 20.796 1.00 98.19 188 GLU A N 1
ATOM 1442 C CA . GLU A 1 188 ? -19.558 -3.412 21.939 1.00 98.19 188 GLU A CA 1
ATOM 1443 C C . GLU A 1 188 ? -20.601 -4.539 21.980 1.00 98.19 188 GLU A C 1
ATOM 1445 O O . GLU A 1 188 ? -20.743 -5.200 23.009 1.00 98.19 188 GLU A O 1
ATOM 1450 N N . LYS A 1 189 ? -21.269 -4.832 20.854 1.00 98.19 189 LYS A N 1
ATOM 1451 C CA . LYS A 1 189 ? -22.233 -5.948 20.746 1.00 98.19 189 LYS A CA 1
ATOM 1452 C C . LYS A 1 189 ? -21.603 -7.303 21.074 1.00 98.19 189 LYS A C 1
ATOM 1454 O O . LYS A 1 189 ? -22.282 -8.192 21.582 1.00 98.19 189 LYS A O 1
ATOM 1459 N N . LEU A 1 190 ? -20.316 -7.467 20.771 1.00 98.00 190 LEU A N 1
ATOM 1460 C CA . LEU A 1 190 ? -19.544 -8.677 21.051 1.00 98.00 190 LEU A CA 1
ATOM 1461 C C . LEU A 1 190 ? -18.940 -8.696 22.466 1.00 98.00 190 LEU A C 1
ATOM 1463 O O . LEU A 1 190 ? -18.288 -9.674 22.829 1.00 98.00 190 LEU A O 1
ATOM 1467 N N . GLY A 1 191 ? -19.125 -7.638 23.264 1.00 98.25 191 GLY A N 1
ATOM 1468 C CA . GLY A 1 191 ? -18.521 -7.504 24.591 1.00 98.25 191 GLY A CA 1
ATOM 1469 C C . GLY A 1 191 ? -16.995 -7.357 24.563 1.00 98.25 191 GLY A C 1
ATOM 1470 O O . GLY A 1 191 ? -16.328 -7.646 25.557 1.00 98.25 191 GLY A O 1
ATOM 1471 N N . ILE A 1 192 ? -16.421 -6.936 23.432 1.00 98.56 192 ILE A N 1
ATOM 1472 C CA . ILE A 1 192 ? -14.978 -6.751 23.255 1.00 98.56 192 ILE A CA 1
ATOM 1473 C C . ILE A 1 192 ? -14.620 -5.306 23.601 1.00 98.56 192 ILE A C 1
ATOM 1475 O O . ILE A 1 192 ? -15.115 -4.360 22.992 1.00 98.56 192 ILE A O 1
ATOM 1479 N N . LYS A 1 193 ? -13.716 -5.121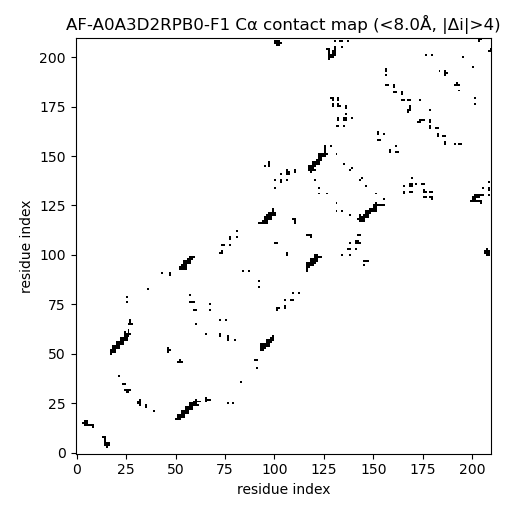 24.569 1.00 97.56 193 LYS A N 1
ATOM 1480 C CA . LYS A 1 193 ? -13.207 -3.794 24.930 1.00 97.56 193 LYS A CA 1
ATOM 1481 C C . LYS A 1 193 ? -12.206 -3.305 23.867 1.00 97.56 193 LYS A C 1
ATOM 1483 O O . LYS A 1 193 ? -11.207 -3.993 23.656 1.00 97.56 193 LYS A O 1
ATOM 1488 N N . PRO A 1 194 ? -12.408 -2.122 23.256 1.00 97.19 194 PRO A N 1
ATOM 1489 C CA . PRO A 1 194 ? -11.429 -1.543 22.337 1.00 97.19 194 PRO A CA 1
ATOM 1490 C C . PRO A 1 194 ? -10.075 -1.305 23.015 1.00 97.19 194 PRO A C 1
ATOM 1492 O O . PRO A 1 194 ? -10.021 -0.905 24.183 1.00 97.19 194 PRO A O 1
ATOM 1495 N N . ALA A 1 195 ? -8.979 -1.506 22.280 1.00 95.19 195 ALA A N 1
ATOM 1496 C CA . ALA A 1 195 ? -7.624 -1.313 22.799 1.00 95.19 195 ALA A CA 1
ATOM 1497 C C . ALA A 1 195 ? -7.274 0.170 23.018 1.00 95.19 195 ALA A C 1
ATOM 1499 O O . ALA A 1 195 ? -6.361 0.484 23.783 1.00 95.19 195 ALA A O 1
ATOM 1500 N N . ARG A 1 196 ? -7.993 1.078 22.346 1.00 96.69 196 ARG A N 1
ATOM 1501 C CA . ARG A 1 196 ? -7.794 2.532 22.384 1.00 96.69 196 ARG A CA 1
ATOM 1502 C C . ARG A 1 196 ? -9.079 3.277 22.740 1.00 96.69 196 ARG A C 1
ATOM 1504 O O . ARG A 1 196 ? -10.194 2.803 22.467 1.00 96.69 196 ARG A O 1
ATOM 1511 N N . SER A 1 197 ? -8.908 4.474 23.306 1.00 97.88 197 SER A N 1
ATOM 1512 C CA . SER A 1 197 ? -9.979 5.475 23.381 1.00 97.88 197 SER A CA 1
ATOM 1513 C C . SER A 1 197 ? -10.494 5.800 21.972 1.00 97.88 197 SER A C 1
ATOM 1515 O O . SER A 1 197 ? -9.871 5.425 20.978 1.00 97.88 197 SER A O 1
ATOM 1517 N N . PHE A 1 198 ? -11.658 6.441 21.864 1.00 98.06 198 PHE A N 1
ATOM 1518 C CA . PHE A 1 198 ? -12.156 6.833 20.546 1.00 98.06 198 PHE A CA 1
ATOM 1519 C C . PHE A 1 198 ? -11.211 7.858 19.908 1.00 98.06 198 PHE A C 1
ATOM 1521 O O . PHE A 1 198 ? -10.832 7.713 18.754 1.00 98.06 198 PHE A O 1
ATOM 1528 N N . GLU A 1 199 ? -10.762 8.831 20.693 1.00 98.12 199 GLU A N 1
ATOM 1529 C CA . GLU A 1 199 ? -9.883 9.919 20.281 1.00 98.12 199 GLU A CA 1
ATOM 1530 C C . GLU A 1 199 ? -8.534 9.396 19.768 1.00 98.12 199 GLU A C 1
ATOM 1532 O O . GLU A 1 199 ? -8.098 9.776 18.682 1.00 98.12 199 GLU A O 1
ATOM 1537 N N . ASP A 1 200 ? -7.910 8.460 20.492 1.00 98.25 200 ASP A N 1
ATOM 1538 C CA . ASP A 1 200 ? -6.634 7.860 20.081 1.00 98.25 200 ASP A CA 1
ATOM 1539 C C . ASP A 1 200 ? -6.781 6.975 18.836 1.00 98.25 200 ASP A C 1
ATOM 1541 O O . ASP A 1 200 ? -5.830 6.802 18.073 1.00 98.25 200 ASP A O 1
ATOM 1545 N N . ASP A 1 201 ? -7.963 6.393 18.617 1.00 98.00 201 ASP A N 1
ATOM 1546 C CA . ASP A 1 201 ? -8.241 5.539 17.459 1.00 98.00 201 ASP A CA 1
ATOM 1547 C C . ASP A 1 201 ? -8.595 6.338 16.190 1.00 98.00 201 ASP A C 1
ATOM 1549 O O . ASP A 1 201 ? -8.671 5.768 15.099 1.00 98.00 201 ASP A O 1
ATOM 1553 N N . MET A 1 202 ? -8.746 7.661 16.326 1.00 98.44 202 MET A N 1
ATOM 1554 C CA . MET A 1 202 ? -8.981 8.626 15.246 1.00 98.44 202 MET A CA 1
ATOM 1555 C C . MET A 1 202 ? -7.695 9.309 14.743 1.00 98.44 202 MET A C 1
ATOM 1557 O O . MET A 1 202 ? -7.752 10.239 13.940 1.00 98.44 202 MET A O 1
ATOM 1561 N N . VAL A 1 203 ? -6.514 8.859 15.178 1.00 98.19 203 VAL A N 1
ATOM 1562 C CA . VAL A 1 203 ? -5.225 9.462 14.793 1.00 98.19 203 VAL A CA 1
ATOM 1563 C C . VAL A 1 203 ? -4.680 8.855 13.498 1.00 98.19 203 VAL A C 1
ATOM 1565 O O . VAL A 1 203 ? -4.628 7.634 13.358 1.00 98.19 203 VAL A O 1
ATOM 1568 N N . LEU A 1 204 ? -4.200 9.701 12.579 1.00 98.12 204 LEU A N 1
ATOM 1569 C CA . LEU A 1 204 ? -3.458 9.281 11.385 1.00 98.12 204 LEU A CA 1
ATOM 1570 C C . LEU A 1 204 ? -1.975 9.056 11.699 1.00 98.12 204 LEU A C 1
ATOM 1572 O O . LEU A 1 204 ? -1.284 9.921 12.243 1.00 98.12 204 LEU A O 1
ATOM 1576 N N . LEU A 1 205 ? -1.470 7.892 11.304 1.00 96.69 205 LEU A N 1
ATOM 1577 C CA . LEU A 1 205 ? -0.092 7.453 11.522 1.00 96.69 205 LEU A CA 1
ATOM 1578 C C . LEU A 1 205 ? 0.655 7.214 10.210 1.00 96.69 205 LEU A C 1
ATOM 1580 O O . LEU A 1 205 ? 1.873 7.379 10.175 1.00 96.69 205 LEU A O 1
ATOM 1584 N N . THR A 1 206 ? -0.051 6.860 9.138 1.00 96.25 206 THR A N 1
ATOM 1585 C CA . THR A 1 206 ? 0.537 6.641 7.816 1.00 96.25 206 THR A CA 1
ATOM 1586 C C . THR A 1 206 ? 1.025 7.973 7.245 1.00 96.25 206 THR A C 1
ATOM 1588 O O . THR A 1 206 ? 0.200 8.866 7.059 1.00 96.25 206 THR A O 1
ATOM 1591 N N . PRO A 1 207 ? 2.326 8.125 6.927 1.00 93.38 207 PRO A N 1
ATOM 1592 C CA . PRO A 1 207 ? 2.864 9.388 6.421 1.00 93.38 207 PRO A CA 1
ATOM 1593 C C . PRO A 1 207 ? 2.133 9.915 5.185 1.00 93.38 207 PRO A C 1
ATOM 1595 O O . PRO A 1 207 ? 1.792 11.085 5.152 1.00 93.38 207 PRO A O 1
ATOM 1598 N N . GLY A 1 208 ? 1.797 9.049 4.222 1.00 94.56 208 GLY A N 1
ATOM 1599 C CA . GLY A 1 208 ? 1.077 9.459 3.010 1.00 94.56 208 GLY A CA 1
ATOM 1600 C C . GLY A 1 208 ? -0.381 9.891 3.216 1.00 94.56 208 GLY A C 1
ATOM 1601 O O . GLY A 1 208 ? -1.016 10.287 2.246 1.00 94.56 208 GLY A O 1
ATOM 1602 N N . LEU A 1 209 ? -0.932 9.784 4.431 1.00 96.25 209 LEU A N 1
ATOM 1603 C CA . LEU A 1 209 ? -2.265 10.303 4.771 1.00 96.25 209 LEU A CA 1
ATOM 1604 C C . LEU A 1 209 ? -2.236 11.674 5.455 1.00 96.25 209 LEU A C 1
ATOM 1606 O O . LEU A 1 209 ? -3.304 12.247 5.672 1.00 96.25 209 LEU A O 1
ATOM 1610 N N . LYS A 1 210 ? -1.053 12.154 5.844 1.00 90.50 210 LYS A N 1
ATOM 1611 C CA . LYS A 1 210 ? -0.858 13.463 6.473 1.00 90.50 210 LYS A CA 1
ATOM 1612 C C . LYS A 1 210 ? -0.612 14.519 5.405 1.00 90.50 210 LYS A C 1
ATOM 1614 O O . LYS A 1 210 ? -1.103 15.647 5.617 1.00 90.50 210 LYS A O 1
#

Secondary structure (DSSP, 8-state):
--TT--SSPPTTPPPS--EEEEEEE--S-HHHHHHHHHHHHHHHHHHHHTT-EEEEEEEPP-SS--SS-GGGHHHHHHHHHHHHHTT--GGGS-SEEEE----HHHHHHHHHH-TTSEEEEE--S---HHHHHHHHHHHHHTT--EEE-SHHHHTSSSHHHHHHHHHHHHHTSS-HHHHHHHHHHHHHHTTPPPSS-HHHHT----GGG-

Nearest PDB structures (foldseek):
  2qjg-assembly1_K  TM=8.039E-01  e=4.175E-06  Methanocaldococcus jannaschii
  4p2v-assembly1_F  TM=7.834E-01  e=3.121E-06  Escherichia coli K-12
  3gkf-assembly1_L  TM=7.941E-01  e=1.788E-05  Escherichia coli K-12
  3glc-assembly1_D  TM=7.968E-01  e=4.810E-05  Escherichia coli K-12
  8sl9-assembly1_A  TM=4.456E-01  e=5.828E-02  Francisella tularensis subsp. tularensis SCHU S4

Sequence (210 aa):
EARYGTLNPASGQEPDVNLGLYSVTFNNDLDADWLSLARFKTFRVEAGQSGFRYFLEVFNPNVSDCGVPENQIGEFIIDNIARMLAGIPRASRPEFLKIAYNGPAAMEALVGYDPSVVVGILGGVTSTTYDAYKLIHDAKKHGARVALFGRRIKGAENPRAFTDTLREVADGNIGPEDGVKAYRSDLEKLGIKPARSFEDDMVLLTPGLK

pLDDT: mean 93.4, std 10.53, range [36.59, 98.75]

Solvent-accessible surface area (backbone atoms only — not comparable to full-atom values): 11887 Å² total; per-residue (Å²): 130,70,95,81,49,51,91,75,50,58,96,94,49,79,47,79,64,53,70,45,81,48,77,50,63,52,46,80,39,71,69,63,37,49,49,51,52,54,51,50,52,53,49,45,52,54,26,56,78,67,73,43,42,35,31,38,34,44,47,70,59,88,63,98,73,46,90,66,57,81,92,43,48,32,57,55,50,46,52,50,50,52,60,72,52,56,91,56,55,78,91,62,51,52,72,28,38,33,25,67,65,55,26,58,68,41,43,36,51,48,41,68,71,44,75,90,47,47,40,19,30,48,50,64,62,64,72,33,60,28,33,55,32,42,48,50,38,50,41,42,76,34,57,33,80,44,75,56,62,52,43,36,44,72,64,40,98,47,42,63,58,49,47,56,38,45,48,38,26,61,72,60,81,38,52,33,71,56,33,43,53,50,40,51,52,51,30,52,78,69,72,48,80,72,94,56,58,72,74,66,27,62,40,78,74,56,75,38,79,110

Foldseek 3Di:
DPPDWDPDDDVPDDIPAQEEEDEDEDLLDVVRLVVSLVVLVVVLVVSLVVVGAYEYEYEQHPDPDSPADLLCSLVVRLVSVCVSCPPPDLSSDHQAYEYAQQALVSLLVSCVVDVSHAYEYEQPAADFQLQNLLVLLSSVVSRHDYYHYDRNLVVFLHSVLSVVLSVCSNVVVDPSLVSLVSSVVVCVVVVHDGPDDSVRSNDHDRNRSD

Radius of gyration: 19.21 Å; Cα contacts (8 Å, |Δi|>4): 311; chains: 1; bounding box: 47×48×48 Å

Mean predicted aligned error: 4.44 Å